Protein AF-A0A524Q423-F1 (afdb_monomer_lite)

pLDDT: mean 88.48, std 11.01, range [29.36, 97.75]

Foldseek 3Di:
DDPPPQQPDNDLLNNLLVLVVQLVPDPDLVSSLVSLLVRCVVCLVVLLLVCLQPPAQLSLVLSVLSVVSNCCVPPNPDPDPVVNVVVSVVSSVLNVLSSVCSNDVVVSLVCCVVDDDDLSNLSVCQRVLVLVCLVVLLVVCVVPVPCVVSSLLSVLRNQDLVCLVVLLCQLPDPPDLLSNLSSLLSLLSHPNSLVSLVVDDADPDLSSVLSVLSNPQDPPCNLPRDQDLRQSVLSSNLSNCSSCLVLQADLSSVLSVLVSLLSNVVSVPDDPCVVVNLVSLLSSLSSHHLVSLLVQCVDVVSLVSVQVNLLSHDPVSNVSCVSSVVSSDPVSLVVVVVCVVVVVDDPPPPRRPSPVSSVVVVVVVD

Structure (mmCIF, N/CA/C/O backbone):
data_AF-A0A524Q423-F1
#
_entry.id   AF-A0A524Q423-F1
#
loop_
_atom_site.group_PDB
_atom_site.id
_atom_site.type_symbol
_atom_site.label_atom_id
_atom_site.label_alt_id
_atom_site.label_comp_id
_atom_site.label_asym_id
_atom_site.label_entity_id
_atom_site.label_seq_id
_atom_site.pdbx_PDB_ins_code
_atom_site.Cartn_x
_atom_site.Cartn_y
_atom_site.Cartn_z
_atom_site.occupancy
_atom_site.B_iso_or_equiv
_atom_site.auth_seq_id
_atom_site.auth_comp_id
_atom_site.auth_asym_id
_atom_site.auth_atom_id
_atom_site.pdbx_PDB_model_num
ATOM 1 N N . MET A 1 1 ? -26.353 -23.385 -9.815 1.00 29.36 1 MET A N 1
ATOM 2 C CA . MET A 1 1 ? -27.272 -22.464 -9.112 1.00 29.36 1 MET A CA 1
ATOM 3 C C . MET A 1 1 ? -26.429 -21.361 -8.501 1.00 29.36 1 MET A C 1
ATOM 5 O O . MET A 1 1 ? -25.635 -21.658 -7.624 1.00 29.36 1 MET A O 1
ATOM 9 N N . LYS A 1 2 ? -26.503 -20.135 -9.033 1.00 30.53 2 LYS A N 1
ATOM 10 C CA . LYS A 1 2 ? -25.788 -18.971 -8.493 1.00 30.53 2 LYS A CA 1
ATOM 11 C C . LYS A 1 2 ? -26.631 -18.398 -7.352 1.00 30.53 2 LYS A C 1
ATOM 13 O O . LYS A 1 2 ? -27.613 -17.719 -7.631 1.00 30.53 2 LYS A O 1
ATOM 18 N N . SER A 1 3 ? -26.297 -18.696 -6.097 1.00 32.47 3 SER A N 1
ATOM 19 C CA . SER A 1 3 ? -26.744 -17.849 -4.990 1.00 32.47 3 SER A CA 1
ATOM 20 C C . SER A 1 3 ? -25.874 -16.598 -5.024 1.00 32.47 3 SER A C 1
ATOM 22 O O . SER A 1 3 ? -24.797 -16.563 -4.435 1.00 32.47 3 SER A O 1
ATOM 24 N N . SER A 1 4 ? -26.293 -15.597 -5.795 1.00 39.34 4 SER A N 1
ATOM 25 C CA . SER A 1 4 ? -25.791 -14.239 -5.618 1.00 39.34 4 SER A CA 1
ATOM 26 C C . SER A 1 4 ? -26.362 -13.734 -4.296 1.00 39.34 4 SER A C 1
ATOM 28 O O . SER A 1 4 ? -27.432 -13.123 -4.266 1.00 39.34 4 SER A O 1
ATOM 30 N N . LEU A 1 5 ? -25.704 -14.089 -3.193 1.00 38.72 5 LEU A N 1
ATOM 31 C CA . LEU A 1 5 ? -25.888 -13.374 -1.942 1.00 38.72 5 LEU A CA 1
ATOM 32 C C . LEU A 1 5 ? -25.379 -11.961 -2.217 1.00 38.72 5 LEU A C 1
ATOM 34 O O . LEU A 1 5 ? -24.198 -11.723 -2.430 1.00 38.72 5 LEU A O 1
ATOM 38 N N . HIS A 1 6 ? -26.322 -11.045 -2.389 1.00 55.09 6 HIS A N 1
ATOM 39 C CA . HIS A 1 6 ? -26.017 -9.630 -2.461 1.00 55.09 6 HIS A CA 1
ATOM 40 C C . HIS A 1 6 ? -25.681 -9.164 -1.048 1.00 55.09 6 HIS A C 1
ATOM 42 O O . HIS A 1 6 ? -26.345 -9.579 -0.094 1.00 55.09 6 HIS A O 1
ATOM 48 N N . LEU A 1 7 ? -24.657 -8.319 -0.931 1.00 54.66 7 LEU A N 1
ATOM 49 C CA . LEU A 1 7 ? -24.306 -7.660 0.321 1.00 54.66 7 LEU A CA 1
ATOM 50 C C . LEU A 1 7 ? -25.573 -7.044 0.963 1.00 54.66 7 LEU A C 1
ATOM 52 O O . LEU A 1 7 ? -26.456 -6.558 0.240 1.00 54.66 7 LEU A O 1
ATOM 56 N N . PRO A 1 8 ? -25.716 -7.074 2.303 1.00 49.28 8 PRO A N 1
ATOM 57 C CA . PRO A 1 8 ? -26.749 -6.322 3.005 1.00 49.28 8 PRO A CA 1
ATOM 58 C C . PRO A 1 8 ? -26.407 -4.829 2.887 1.00 49.28 8 PRO A C 1
ATOM 60 O O . PRO A 1 8 ? -25.743 -4.249 3.739 1.00 49.28 8 PRO A O 1
ATOM 63 N N . GLY A 1 9 ? -26.807 -4.253 1.754 1.00 54.50 9 GLY A N 1
ATOM 64 C CA . GLY A 1 9 ? -26.339 -2.971 1.236 1.00 54.50 9 GLY A CA 1
ATOM 65 C C . GLY A 1 9 ? -25.746 -3.155 -0.165 1.00 54.50 9 GLY A C 1
ATOM 66 O O . GLY A 1 9 ? -24.961 -4.063 -0.389 1.00 54.50 9 GLY A O 1
ATOM 67 N N . LYS A 1 10 ? -26.130 -2.344 -1.153 1.00 60.88 10 LYS A N 1
ATOM 68 C CA . LYS A 1 10 ? -25.647 -2.467 -2.542 1.00 60.88 10 LYS A CA 1
ATOM 69 C C . LYS A 1 10 ? -24.179 -2.054 -2.713 1.00 60.88 10 LYS A C 1
ATOM 71 O O . LYS A 1 10 ? -23.629 -2.278 -3.789 1.00 60.88 10 LYS A O 1
ATOM 76 N N . THR A 1 11 ? -23.571 -1.459 -1.685 1.00 79.62 11 THR A N 1
ATOM 77 C C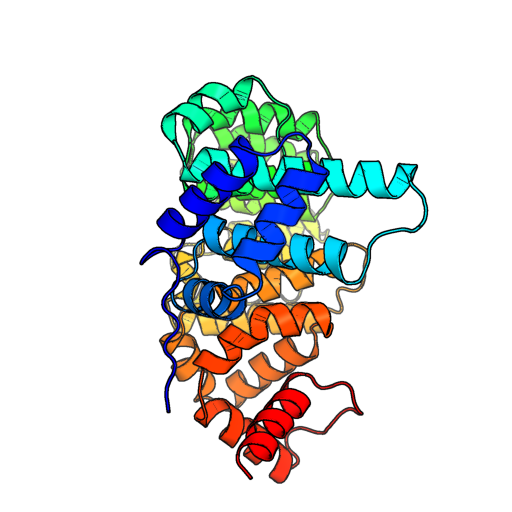A . THR A 1 11 ? -22.201 -0.926 -1.676 1.00 79.62 11 THR A CA 1
ATOM 78 C C . THR A 1 11 ? -21.496 -1.230 -0.347 1.00 79.62 11 THR A C 1
ATOM 80 O O . THR A 1 11 ? -22.150 -1.472 0.672 1.00 79.62 11 THR A O 1
ATOM 83 N N . ILE A 1 12 ? -20.158 -1.172 -0.337 1.00 88.62 12 ILE A N 1
ATOM 84 C CA . ILE A 1 12 ? -19.345 -1.278 0.893 1.00 88.62 12 ILE A CA 1
ATOM 85 C C . ILE A 1 12 ? -19.711 -0.200 1.917 1.00 88.62 12 ILE A C 1
ATOM 87 O O . ILE A 1 12 ? -19.724 -0.466 3.115 1.00 88.62 12 ILE A O 1
ATOM 91 N N . GLU A 1 13 ? -20.095 0.987 1.458 1.00 88.69 13 GLU A N 1
ATOM 92 C CA . GLU A 1 13 ? -20.547 2.087 2.309 1.00 88.69 13 GLU A CA 1
ATOM 93 C C . GLU A 1 13 ? -21.822 1.734 3.099 1.00 88.69 13 GLU A C 1
ATOM 95 O O . GLU A 1 13 ? -21.893 1.943 4.311 1.00 88.69 13 GLU A O 1
ATOM 100 N N . GLU A 1 14 ? -22.834 1.152 2.445 1.00 88.44 14 GLU A N 1
ATOM 101 C CA . GLU A 1 14 ? -24.066 0.709 3.117 1.00 88.44 14 GLU A CA 1
ATOM 102 C C . GLU A 1 14 ? -23.796 -0.442 4.102 1.00 88.44 14 GLU A C 1
ATOM 104 O O . GLU A 1 14 ? -24.373 -0.490 5.197 1.00 88.44 14 GLU A O 1
ATOM 109 N N . PHE A 1 15 ? -22.874 -1.337 3.739 1.00 91.62 15 PHE A N 1
ATOM 110 C CA . PHE A 1 15 ? -22.418 -2.417 4.606 1.00 91.62 15 PHE A CA 1
ATOM 111 C C . PHE A 1 15 ? -21.713 -1.873 5.860 1.00 91.62 15 PHE A C 1
ATOM 113 O O . PHE A 1 15 ? -22.063 -2.245 6.981 1.00 91.62 15 PHE A O 1
ATOM 120 N N . ALA A 1 16 ? -20.789 -0.923 5.694 1.00 93.44 16 ALA A N 1
ATOM 121 C CA . ALA A 1 16 ? -20.094 -0.261 6.792 1.00 93.44 16 ALA A CA 1
ATOM 122 C C . ALA A 1 16 ? -21.066 0.498 7.712 1.00 93.44 16 ALA A C 1
ATOM 124 O O . ALA A 1 16 ? -20.986 0.370 8.931 1.00 93.44 16 ALA A O 1
ATOM 125 N N . ARG A 1 17 ? -22.066 1.207 7.173 1.00 92.00 17 ARG A N 1
ATOM 126 C CA . ARG A 1 17 ? -23.108 1.845 8.005 1.00 92.00 17 ARG A CA 1
ATOM 127 C C . ARG A 1 17 ? -23.903 0.840 8.837 1.00 92.00 17 ARG A C 1
ATOM 129 O O . ARG A 1 17 ? -24.258 1.132 9.981 1.00 92.00 17 ARG A O 1
ATOM 136 N N . SER A 1 18 ? -24.162 -0.346 8.290 1.00 93.00 18 SER A N 1
ATOM 137 C CA . SER A 1 18 ? -24.819 -1.428 9.030 1.00 93.00 18 SER A CA 1
ATOM 138 C C . SER A 1 18 ? -23.935 -1.935 10.174 1.00 93.00 18 SER A C 1
ATOM 140 O O . SER A 1 18 ? -24.421 -2.080 11.298 1.00 93.00 18 SER A O 1
ATOM 142 N N . CYS A 1 19 ? -22.632 -2.107 9.928 1.00 94.50 19 CYS A N 1
ATOM 143 C CA . CYS A 1 19 ? -21.637 -2.416 10.958 1.00 94.50 19 CYS A CA 1
ATOM 144 C C . CYS A 1 19 ? -21.593 -1.344 12.061 1.00 94.50 19 CYS A C 1
ATOM 146 O O . CYS A 1 19 ? -21.671 -1.672 13.244 1.00 94.50 19 CYS A O 1
ATOM 148 N N . HIS A 1 20 ? -21.562 -0.061 11.691 1.00 95.00 20 HIS A N 1
ATOM 149 C CA . HIS A 1 20 ? -21.601 1.053 12.643 1.00 95.00 20 HIS A CA 1
ATOM 150 C C . HIS A 1 20 ? -22.840 0.981 13.552 1.00 95.00 20 HIS A C 1
ATOM 152 O O . HIS A 1 20 ? -22.731 1.086 14.773 1.00 95.00 20 HIS A O 1
ATOM 158 N N . GLY A 1 21 ? -24.019 0.708 12.977 1.00 93.06 21 GLY A N 1
ATOM 159 C CA . GLY A 1 21 ? -25.250 0.508 13.745 1.00 93.06 21 GLY A CA 1
ATOM 160 C C . GLY A 1 21 ? -25.163 -0.650 14.746 1.00 93.06 21 GLY A C 1
ATOM 161 O O . GLY A 1 21 ? -25.639 -0.519 15.872 1.00 93.06 21 GLY A O 1
ATOM 162 N N . LYS A 1 22 ? -24.518 -1.765 14.375 1.00 93.25 22 LYS A N 1
ATOM 163 C CA . LYS A 1 22 ? -24.293 -2.904 15.281 1.00 93.25 22 LYS A CA 1
ATOM 164 C C . LYS A 1 22 ? -23.387 -2.521 16.447 1.00 93.25 22 LYS A C 1
ATOM 166 O O . LYS A 1 22 ? -23.771 -2.746 17.596 1.00 93.25 22 LYS A O 1
ATOM 171 N N . MET A 1 23 ? -22.251 -1.879 16.166 1.00 93.94 23 MET A N 1
ATOM 172 C CA . MET A 1 23 ? -21.317 -1.431 17.205 1.00 93.94 23 MET A CA 1
ATOM 173 C C . MET A 1 23 ? -21.962 -0.445 18.183 1.00 93.94 23 MET A C 1
ATOM 175 O O . MET A 1 23 ? -21.792 -0.597 19.389 1.00 93.94 23 MET A O 1
ATOM 179 N N . ALA A 1 24 ? -22.767 0.500 17.692 1.00 90.81 24 ALA A N 1
ATOM 180 C CA . ALA A 1 24 ? -23.429 1.503 18.529 1.00 90.81 24 ALA A CA 1
ATOM 181 C C . ALA A 1 24 ? -24.454 0.914 19.521 1.00 90.81 24 ALA A C 1
ATOM 183 O O . ALA A 1 24 ? -24.752 1.533 20.542 1.00 90.81 24 ALA A O 1
ATOM 184 N N . THR A 1 25 ? -25.009 -0.268 19.231 1.00 92.62 25 THR A N 1
ATOM 185 C CA . THR A 1 25 ? -26.008 -0.930 20.094 1.00 92.62 25 THR A CA 1
ATOM 186 C C . THR A 1 25 ? -25.418 -1.895 21.121 1.00 92.62 25 THR A C 1
ATOM 188 O O . THR A 1 25 ? -26.145 -2.380 21.989 1.00 92.62 25 THR A O 1
ATOM 191 N N . ALA A 1 26 ? -24.122 -2.191 21.037 1.00 93.94 26 ALA A N 1
ATOM 192 C CA . ALA A 1 26 ? -23.476 -3.152 21.915 1.00 93.94 26 ALA A CA 1
ATOM 193 C C . ALA A 1 26 ? -23.143 -2.555 23.292 1.00 93.94 26 ALA A C 1
ATOM 195 O O . ALA A 1 26 ? -22.783 -1.389 23.427 1.00 93.94 26 ALA A O 1
ATOM 196 N N . SER A 1 27 ? -23.226 -3.382 24.337 1.00 92.31 27 SER A N 1
ATOM 197 C CA . SER A 1 27 ? -22.956 -2.970 25.723 1.00 92.31 27 SER A CA 1
ATOM 198 C C . SER A 1 27 ? -21.476 -3.017 26.119 1.00 92.31 27 SER A C 1
ATOM 200 O O . SER A 1 27 ? -21.120 -2.587 27.215 1.00 92.31 27 SER A O 1
ATOM 202 N N . SER A 1 28 ? -20.611 -3.585 25.278 1.00 96.38 28 SER A N 1
ATOM 203 C CA . SER A 1 28 ? -19.167 -3.692 25.502 1.00 96.38 28 SER A CA 1
ATOM 204 C C . SER A 1 28 ? -18.424 -3.765 24.168 1.00 96.38 28 SER A C 1
ATOM 206 O O . SER A 1 28 ? -19.017 -4.114 23.149 1.00 96.38 28 SER A O 1
ATOM 208 N N . LYS A 1 29 ? -17.114 -3.483 24.174 1.00 96.56 29 LYS A N 1
ATOM 209 C CA . LYS A 1 29 ? -16.272 -3.594 22.971 1.00 96.56 29 LYS A CA 1
ATOM 210 C C . LYS A 1 29 ? -16.236 -5.015 22.410 1.00 96.56 29 LYS A C 1
ATOM 212 O O . LYS A 1 29 ? -16.365 -5.189 21.206 1.00 96.56 29 LYS A O 1
ATOM 217 N N . LEU A 1 30 ? -16.127 -6.023 23.281 1.00 95.88 30 LEU A N 1
ATOM 218 C CA . LEU A 1 30 ? -16.183 -7.427 22.867 1.00 95.88 30 LEU A CA 1
ATOM 219 C C . LEU A 1 30 ? -17.532 -7.758 22.223 1.00 95.88 30 LEU A C 1
ATOM 221 O O . LEU A 1 30 ? -17.554 -8.248 21.103 1.00 95.88 30 LEU A O 1
ATOM 225 N N . GLY A 1 31 ? -18.645 -7.406 22.877 1.00 96.44 31 GLY A N 1
ATOM 226 C CA . GLY A 1 31 ? -19.978 -7.657 22.322 1.00 96.44 31 GLY A CA 1
ATOM 227 C C . GLY A 1 31 ? -20.220 -6.917 21.003 1.00 96.44 31 GLY A C 1
ATOM 228 O O . GLY A 1 31 ? -20.942 -7.404 20.139 1.00 96.44 31 GLY A O 1
ATOM 229 N N . ALA A 1 32 ? -19.585 -5.756 20.818 1.00 97.12 32 ALA A N 1
ATOM 230 C CA . ALA A 1 32 ? -19.605 -5.025 19.558 1.00 97.12 32 ALA A CA 1
ATOM 231 C C . ALA A 1 32 ? -18.882 -5.802 18.451 1.00 97.12 32 ALA A C 1
ATOM 233 O O . ALA A 1 32 ? -19.449 -5.989 17.378 1.00 97.12 32 ALA A O 1
ATOM 234 N N . LEU A 1 33 ? -17.667 -6.289 18.720 1.00 97.38 33 LEU A N 1
ATOM 235 C CA . LEU A 1 33 ? -16.900 -7.093 17.767 1.00 97.38 33 LEU A CA 1
ATOM 236 C C . LEU A 1 33 ? -17.586 -8.433 17.463 1.00 97.38 33 LEU A C 1
ATOM 238 O O . LEU A 1 33 ? -17.654 -8.811 16.301 1.00 97.38 33 LEU A O 1
ATOM 242 N N . GLU A 1 34 ? -18.169 -9.114 18.451 1.00 96.50 34 GLU A N 1
ATOM 243 C CA . GLU A 1 34 ? -18.942 -10.350 18.240 1.00 96.50 34 GLU A CA 1
ATOM 244 C C . GLU A 1 34 ? -20.149 -10.113 17.319 1.00 96.50 34 GLU A C 1
ATOM 246 O O . GLU A 1 34 ? -20.366 -10.866 16.369 1.00 96.50 34 GLU A O 1
ATOM 251 N N . ALA A 1 35 ? -20.893 -9.022 17.537 1.00 95.94 35 ALA A N 1
ATOM 252 C CA . ALA A 1 35 ? -22.010 -8.641 16.673 1.00 95.94 35 ALA A CA 1
ATOM 253 C C . ALA A 1 35 ? -21.557 -8.290 15.245 1.00 95.94 35 ALA A C 1
ATOM 255 O O . ALA A 1 35 ? -22.292 -8.538 14.285 1.00 95.94 35 ALA A O 1
ATOM 256 N N . ILE A 1 36 ? -20.358 -7.716 15.096 1.00 95.81 36 ILE A N 1
ATOM 257 C CA . ILE A 1 36 ? -19.730 -7.502 13.791 1.00 95.81 36 ILE A CA 1
ATOM 258 C C . ILE A 1 36 ? -19.397 -8.843 13.144 1.00 95.81 36 ILE A C 1
ATOM 260 O O . ILE A 1 36 ? -19.832 -9.061 12.022 1.00 95.81 36 ILE A O 1
ATOM 264 N N . VAL A 1 37 ? -18.705 -9.753 13.832 1.00 95.69 37 VAL A N 1
ATOM 265 C CA . VAL A 1 37 ? -18.333 -11.072 13.291 1.00 95.69 37 VAL A CA 1
ATOM 266 C C . VAL A 1 37 ? -19.560 -11.847 12.817 1.00 95.69 37 VAL A C 1
ATOM 268 O O . VAL A 1 37 ? -19.562 -12.353 11.694 1.00 95.69 37 VAL A O 1
ATOM 271 N N . GLU A 1 38 ? -20.625 -11.899 13.620 1.00 94.62 38 GLU A N 1
ATOM 272 C CA . GLU A 1 38 ? -21.879 -12.565 13.245 1.00 94.62 38 GLU A CA 1
ATOM 273 C C . GLU A 1 38 ? -22.485 -11.958 11.970 1.00 94.62 38 GLU A C 1
ATOM 275 O O . GLU A 1 38 ? -22.957 -12.675 11.085 1.00 94.62 38 GLU A O 1
ATOM 280 N N . PHE A 1 39 ? -22.447 -10.629 11.856 1.00 93.12 39 PHE A N 1
ATOM 281 C CA . PHE A 1 39 ? -22.983 -9.917 10.705 1.00 93.12 39 PHE A CA 1
ATOM 282 C C . PHE A 1 39 ? -22.111 -10.062 9.453 1.00 93.12 39 PHE A C 1
ATOM 284 O O . PHE A 1 39 ? -22.656 -10.211 8.363 1.00 93.12 39 PHE A O 1
ATOM 291 N N . THR A 1 40 ? -20.784 -10.005 9.577 1.00 92.31 40 THR A N 1
ATOM 292 C CA . THR A 1 40 ? -19.867 -9.887 8.436 1.00 92.31 40 THR A CA 1
ATOM 293 C C . THR A 1 40 ? -19.411 -11.226 7.874 1.00 92.31 40 THR A C 1
ATOM 295 O O . THR A 1 40 ? -19.241 -11.330 6.658 1.00 92.31 40 THR A O 1
ATOM 298 N N . SER A 1 41 ? -19.266 -12.262 8.707 1.00 92.06 41 SER A N 1
ATOM 299 C CA . SER A 1 41 ? -18.735 -13.571 8.293 1.00 92.06 41 SER A CA 1
ATOM 300 C C . SER A 1 41 ? -19.435 -14.171 7.061 1.00 92.06 41 SER A C 1
ATOM 302 O O . SER A 1 41 ? -18.735 -14.642 6.162 1.00 92.06 41 SER A O 1
ATOM 304 N N . PRO A 1 42 ? -20.780 -14.116 6.923 1.00 91.44 42 PRO A N 1
ATOM 305 C CA . PRO A 1 42 ? -21.463 -14.668 5.749 1.00 91.44 42 PRO A CA 1
ATOM 306 C C . PRO A 1 42 ? -21.184 -13.917 4.439 1.00 91.44 42 PRO A C 1
ATOM 308 O O . PRO A 1 42 ? -21.400 -14.472 3.364 1.00 91.44 42 PRO A O 1
ATOM 311 N N . PHE A 1 43 ? -20.741 -12.660 4.520 1.00 89.56 43 PHE A N 1
ATOM 312 C CA . PHE A 1 43 ? -20.615 -11.746 3.380 1.00 89.56 43 PHE A CA 1
ATOM 313 C C . PHE A 1 43 ? -19.170 -11.357 3.069 1.00 89.56 43 PHE A C 1
ATOM 315 O O . PHE A 1 43 ? -18.912 -10.750 2.031 1.00 89.56 43 PHE A O 1
ATOM 322 N N . LEU A 1 44 ? -18.214 -11.719 3.928 1.00 87.75 44 LEU A N 1
ATOM 323 C CA . LEU A 1 44 ? -16.822 -11.292 3.812 1.00 87.75 44 LEU A CA 1
ATOM 324 C C . LEU A 1 44 ? -16.201 -11.674 2.460 1.00 87.75 44 LEU A C 1
ATOM 326 O O . LEU A 1 44 ? -15.492 -10.872 1.857 1.00 87.75 44 LEU A O 1
ATOM 330 N N . GLY A 1 45 ? -16.518 -12.865 1.942 1.00 86.06 45 GLY A N 1
ATOM 331 C CA . GLY A 1 45 ? -16.064 -13.299 0.618 1.00 86.06 45 GLY A CA 1
ATOM 332 C C . GLY A 1 45 ? -16.572 -12.412 -0.525 1.00 86.06 45 GLY A C 1
ATOM 333 O O . GLY A 1 45 ? -15.828 -12.148 -1.469 1.00 86.06 45 GLY A O 1
ATOM 334 N N . ASP A 1 46 ? -17.805 -11.911 -0.433 1.00 86.06 46 ASP A N 1
ATOM 335 C CA . ASP A 1 46 ? -18.376 -11.005 -1.432 1.00 86.06 46 ASP A CA 1
ATOM 336 C C . ASP A 1 46 ? -17.836 -9.576 -1.270 1.00 86.06 46 ASP A C 1
ATOM 338 O O . ASP A 1 46 ? -17.519 -8.938 -2.274 1.00 86.06 46 ASP A O 1
ATOM 342 N N . CYS A 1 47 ? -17.616 -9.110 -0.032 1.00 86.69 47 CYS A N 1
ATOM 343 C CA . CYS A 1 47 ? -16.914 -7.850 0.235 1.00 86.69 47 CYS A CA 1
ATOM 344 C C . CYS A 1 47 ? -15.514 -7.859 -0.391 1.00 86.69 47 CYS A C 1
ATOM 346 O O . CYS A 1 47 ? -15.167 -6.936 -1.124 1.00 86.69 47 CYS A O 1
ATOM 348 N N . ARG A 1 48 ? -14.732 -8.927 -0.163 1.00 86.94 48 ARG A N 1
ATOM 349 C CA . ARG A 1 48 ? -13.383 -9.083 -0.732 1.00 86.94 48 ARG A CA 1
ATOM 350 C C . ARG A 1 48 ? -13.392 -9.028 -2.257 1.00 86.94 48 ARG A C 1
ATOM 352 O O . ARG A 1 48 ? -12.548 -8.362 -2.841 1.00 86.94 48 ARG A O 1
ATOM 359 N N . ARG A 1 49 ? -14.342 -9.700 -2.917 1.00 83.56 49 ARG A N 1
ATOM 360 C CA . ARG A 1 49 ? -14.461 -9.634 -4.385 1.00 83.56 49 ARG A CA 1
ATOM 361 C C . ARG A 1 49 ? -14.729 -8.211 -4.858 1.00 83.56 49 ARG A C 1
ATOM 363 O O . ARG A 1 49 ? -14.039 -7.740 -5.754 1.00 83.56 49 ARG A O 1
ATOM 370 N N . HIS A 1 50 ? -15.682 -7.531 -4.224 1.00 85.00 50 HIS A N 1
ATOM 371 C CA . HIS A 1 50 ? -16.071 -6.179 -4.608 1.00 85.00 50 HIS A CA 1
ATOM 372 C C . HIS A 1 50 ? -14.898 -5.191 -4.523 1.00 85.00 50 HIS A C 1
ATOM 374 O O . HIS A 1 50 ? -14.623 -4.491 -5.492 1.00 85.00 50 HIS A O 1
ATOM 380 N N . VAL A 1 51 ? -14.153 -5.193 -3.410 1.00 88.00 51 VAL A N 1
ATOM 381 C CA . VAL A 1 51 ? -13.019 -4.267 -3.213 1.00 88.00 51 VAL A CA 1
ATOM 382 C C . VAL A 1 51 ? -11.796 -4.596 -4.070 1.00 88.00 51 VAL A C 1
ATOM 384 O O . VAL A 1 51 ? -10.910 -3.766 -4.214 1.00 88.00 51 VAL A O 1
ATOM 387 N N . ILE A 1 52 ? -11.707 -5.801 -4.635 1.00 85.62 52 ILE A N 1
ATOM 388 C CA . ILE A 1 52 ? -10.618 -6.182 -5.548 1.00 85.62 52 ILE A CA 1
ATOM 389 C C . ILE A 1 52 ? -10.942 -5.794 -7.001 1.00 85.62 52 ILE A C 1
ATOM 391 O O . ILE A 1 52 ? -10.029 -5.492 -7.782 1.00 85.62 52 ILE A O 1
ATOM 395 N N . GLU A 1 53 ? -12.226 -5.818 -7.370 1.00 84.38 53 GLU A N 1
ATOM 396 C CA . GLU A 1 53 ? -12.713 -5.408 -8.691 1.00 84.38 53 GLU A CA 1
ATOM 397 C C . GLU A 1 53 ? -12.573 -3.895 -8.902 1.00 84.38 53 GLU A C 1
ATOM 399 O O . GLU A 1 53 ? -12.079 -3.483 -9.953 1.00 84.38 53 GLU A O 1
ATOM 404 N N . ASP A 1 54 ? -12.932 -3.093 -7.894 1.00 83.81 54 ASP A N 1
ATOM 405 C CA . ASP A 1 54 ? -12.801 -1.630 -7.894 1.00 83.81 54 ASP A CA 1
ATOM 406 C C . ASP A 1 54 ? -12.138 -1.152 -6.586 1.00 83.81 54 ASP A C 1
ATOM 408 O O . ASP A 1 54 ? -12.825 -0.852 -5.607 1.00 83.81 54 ASP A O 1
ATOM 412 N N . PRO A 1 55 ? -10.793 -1.181 -6.510 1.00 87.50 55 PRO A N 1
ATOM 413 C CA . PRO A 1 55 ? -10.083 -0.943 -5.264 1.00 87.50 55 PRO A CA 1
ATOM 414 C C . PRO A 1 55 ? -9.977 0.541 -4.916 1.00 87.50 55 PRO A C 1
ATOM 416 O O . PRO A 1 55 ? -9.418 1.345 -5.663 1.00 87.50 55 PRO A O 1
ATOM 419 N N . ASP A 1 56 ? -10.379 0.863 -3.691 1.00 90.25 56 ASP A N 1
ATOM 420 C CA . ASP A 1 56 ? -9.950 2.053 -2.966 1.00 90.25 56 ASP A CA 1
ATOM 421 C C . ASP A 1 56 ? -9.328 1.660 -1.620 1.00 90.25 56 ASP A C 1
ATOM 423 O O . ASP A 1 56 ? -9.570 0.574 -1.090 1.00 90.25 56 ASP A O 1
ATOM 427 N N . GLU A 1 57 ? -8.487 2.525 -1.055 1.00 89.50 57 GLU A N 1
ATOM 428 C CA . GLU A 1 57 ? -7.716 2.138 0.131 1.00 89.50 57 GLU A CA 1
ATOM 429 C C . GLU A 1 57 ? -8.545 1.907 1.370 1.00 89.50 57 GLU A C 1
ATOM 431 O O . GLU A 1 57 ? -8.186 1.060 2.188 1.00 89.50 57 GLU A O 1
ATOM 436 N N . ILE A 1 58 ? -9.587 2.720 1.540 1.00 93.69 58 ILE A N 1
ATOM 437 C CA . ILE A 1 58 ? -10.411 2.691 2.737 1.00 93.69 58 ILE A CA 1
ATOM 438 C C . ILE A 1 58 ? -11.191 1.386 2.698 1.00 93.69 58 ILE A C 1
ATOM 440 O O . ILE A 1 58 ? -11.182 0.657 3.683 1.00 93.69 58 ILE A O 1
ATOM 444 N N . SER A 1 59 ? -11.790 1.038 1.557 1.00 93.19 59 SER A N 1
ATOM 445 C CA . SER A 1 59 ? -12.509 -0.226 1.394 1.00 93.19 59 SER A CA 1
ATOM 446 C C . SER A 1 59 ? -11.599 -1.444 1.534 1.00 93.19 59 SER A C 1
ATOM 448 O O . SER A 1 59 ? -11.954 -2.371 2.261 1.00 93.19 59 SER A O 1
ATOM 450 N N . VAL A 1 60 ? -10.419 -1.449 0.900 1.00 92.25 60 VAL A N 1
ATOM 451 C CA . VAL A 1 60 ? -9.464 -2.567 1.015 1.00 92.25 60 VAL A CA 1
ATOM 452 C C . VAL A 1 60 ? -9.029 -2.753 2.469 1.00 92.25 60 VAL A C 1
ATOM 454 O O . VAL A 1 60 ? -9.180 -3.844 3.016 1.00 92.25 60 VAL A O 1
ATOM 457 N N . SER A 1 61 ? -8.571 -1.685 3.125 1.00 94.06 61 SER A N 1
ATOM 458 C CA . SER A 1 61 ? -8.069 -1.752 4.504 1.00 94.06 61 SER A CA 1
ATOM 459 C C . SER A 1 61 ? -9.177 -2.074 5.512 1.00 94.06 61 SER A C 1
ATOM 461 O O . SER A 1 61 ? -8.950 -2.804 6.475 1.00 94.06 61 SER A O 1
ATOM 463 N N . PHE A 1 62 ? -10.396 -1.579 5.280 1.00 96.31 62 PHE A N 1
ATOM 464 C CA . PHE A 1 62 ? -11.568 -1.910 6.087 1.00 96.31 62 PHE A CA 1
ATOM 465 C C . PHE A 1 62 ? -11.929 -3.395 5.985 1.00 96.31 62 PHE A C 1
ATOM 467 O O . PHE A 1 62 ? -12.151 -4.038 7.008 1.00 96.31 62 PHE A O 1
ATOM 474 N N . VAL A 1 63 ? -11.965 -3.964 4.775 1.00 94.25 63 VAL A N 1
ATOM 475 C CA . VAL A 1 63 ? -12.280 -5.388 4.581 1.00 94.25 63 VAL A CA 1
ATOM 476 C C . VAL A 1 63 ? -11.179 -6.289 5.144 1.00 94.25 63 VAL A C 1
ATOM 478 O O . VAL A 1 63 ? -11.499 -7.313 5.746 1.00 94.25 63 VAL A O 1
ATOM 481 N N . GLU A 1 64 ? -9.907 -5.908 5.012 1.00 93.00 64 GLU A N 1
ATOM 482 C CA . GLU A 1 64 ? -8.796 -6.617 5.662 1.00 93.00 64 GLU A CA 1
ATOM 483 C C . GLU A 1 64 ? -8.911 -6.573 7.192 1.00 93.00 64 GLU A C 1
ATOM 485 O O . GLU A 1 64 ? -8.699 -7.586 7.854 1.00 93.00 64 GLU A O 1
ATOM 490 N N . LEU A 1 65 ? -9.313 -5.435 7.766 1.00 96.50 65 LEU A N 1
ATOM 491 C CA . LEU A 1 65 ? -9.550 -5.338 9.204 1.00 96.50 65 LEU A CA 1
ATOM 492 C C . LEU A 1 65 ? -10.746 -6.187 9.648 1.00 96.50 65 LEU A C 1
ATOM 494 O O . LEU A 1 65 ? -10.674 -6.831 10.689 1.00 96.50 65 LEU A O 1
ATOM 498 N N . LEU A 1 66 ? -11.834 -6.229 8.874 1.00 96.25 66 LEU A N 1
ATOM 499 C CA . LEU A 1 66 ? -12.958 -7.122 9.166 1.00 96.25 66 LEU A CA 1
ATOM 500 C C . LEU A 1 66 ? -12.533 -8.590 9.148 1.00 96.25 66 LEU A C 1
ATOM 502 O O . LEU A 1 66 ? -12.975 -9.356 9.999 1.00 96.25 66 LEU A O 1
ATOM 506 N N . ASP A 1 67 ? -11.673 -8.971 8.204 1.00 93.56 67 ASP A N 1
ATOM 507 C CA . ASP A 1 67 ? -11.109 -10.315 8.160 1.00 93.56 67 ASP A CA 1
ATOM 508 C C . ASP A 1 67 ? -10.262 -10.620 9.393 1.00 93.56 67 ASP A C 1
ATOM 510 O O . ASP A 1 67 ? -10.455 -11.645 10.043 1.00 93.56 67 ASP A O 1
ATOM 514 N N . GLN A 1 68 ? -9.394 -9.681 9.777 1.00 94.81 68 GLN A N 1
ATOM 515 C CA . GLN A 1 68 ? -8.606 -9.791 10.998 1.00 94.81 68 GLN A CA 1
ATOM 516 C C . GLN A 1 68 ? -9.510 -9.942 12.231 1.00 94.81 68 GLN A C 1
ATOM 518 O O . GLN A 1 68 ? -9.262 -10.803 13.066 1.00 94.81 68 GLN A O 1
ATOM 523 N N . VAL A 1 69 ? -10.584 -9.155 12.339 1.00 96.31 69 VAL A N 1
ATOM 524 C CA . VAL A 1 69 ? -11.558 -9.258 13.437 1.00 96.31 69 VAL A CA 1
ATOM 525 C C . VAL A 1 69 ? -12.194 -10.650 13.475 1.00 96.31 69 VAL A C 1
ATOM 527 O O . VAL A 1 69 ? -12.261 -11.254 14.543 1.00 96.31 69 VAL A O 1
ATOM 530 N N . VAL A 1 70 ? -12.633 -11.181 12.331 1.00 95.00 70 VAL A N 1
ATOM 531 C CA . VAL A 1 70 ? -13.224 -12.528 12.251 1.00 95.00 70 VAL A CA 1
ATOM 532 C C . VAL A 1 70 ? -12.215 -13.595 12.670 1.00 95.00 70 VAL A C 1
ATOM 534 O O . VAL A 1 70 ? -12.555 -14.442 13.497 1.00 95.00 70 VAL A O 1
ATOM 537 N N . PHE A 1 71 ? -10.989 -13.536 12.149 1.00 93.38 71 PHE A N 1
ATOM 538 C CA . PHE A 1 71 ? -9.925 -14.487 12.465 1.00 93.38 71 PHE A CA 1
ATOM 539 C C . PHE A 1 71 ? -9.556 -14.465 13.952 1.00 93.38 71 PHE A C 1
ATOM 541 O O . PHE A 1 71 ? -9.576 -15.504 14.612 1.00 93.38 71 PHE A O 1
ATOM 548 N N . GLU A 1 72 ? -9.279 -13.281 14.503 1.00 94.62 72 GLU A N 1
ATOM 549 C CA . GLU A 1 72 ? -8.867 -13.146 15.899 1.00 94.62 72 GLU A CA 1
ATOM 550 C C . GLU A 1 72 ? -9.965 -13.649 16.837 1.00 94.62 72 GLU A C 1
ATOM 552 O O . GLU A 1 72 ? -9.671 -14.461 17.707 1.00 94.62 72 GLU A O 1
ATOM 557 N N . LEU A 1 73 ? -11.234 -13.270 16.621 1.00 93.62 73 LEU A N 1
ATOM 558 C CA . LEU A 1 73 ? -12.336 -13.684 17.499 1.00 93.62 73 LEU A CA 1
ATOM 559 C C . LEU A 1 73 ? -12.738 -15.157 17.351 1.00 93.62 73 LEU A C 1
ATOM 561 O O . LEU A 1 73 ? -13.227 -15.741 18.320 1.00 93.62 73 LEU A O 1
ATOM 565 N N . SER A 1 74 ? -12.565 -15.753 16.170 1.00 90.38 74 SER A N 1
ATOM 566 C CA . SER A 1 74 ? -13.066 -17.107 15.888 1.00 90.38 74 SER A CA 1
ATOM 567 C C . SER A 1 74 ? -12.001 -18.192 16.036 1.00 90.38 74 SER A C 1
ATOM 569 O O . SER A 1 74 ? -12.333 -19.324 16.387 1.00 90.38 74 SER A O 1
ATOM 571 N N . GLU A 1 75 ? -10.736 -17.869 15.761 1.00 88.12 75 GLU A N 1
ATOM 572 C CA . GLU A 1 75 ? -9.674 -18.866 15.575 1.00 88.12 75 GLU A CA 1
ATOM 573 C C . GLU A 1 75 ? -8.433 -18.610 16.438 1.00 88.12 75 GLU A C 1
ATOM 575 O O . GLU A 1 75 ? -7.736 -19.566 16.779 1.00 88.12 75 GLU A O 1
ATOM 580 N N . ASN A 1 76 ? -8.159 -17.356 16.817 1.00 90.06 76 ASN A N 1
ATOM 581 C CA . ASN A 1 76 ? -6.865 -16.972 17.391 1.00 90.06 76 ASN A CA 1
ATOM 582 C C . ASN A 1 76 ? -6.951 -16.180 18.710 1.00 90.06 76 ASN A C 1
ATOM 584 O O . ASN A 1 76 ? -5.979 -15.556 19.136 1.00 90.06 76 ASN A O 1
ATOM 588 N N . MET A 1 77 ? -8.091 -16.228 19.407 1.00 88.00 77 MET A N 1
ATOM 589 C CA . MET A 1 77 ? -8.239 -15.504 20.670 1.00 88.00 77 MET A CA 1
ATOM 590 C C . MET A 1 77 ? -7.234 -15.996 21.722 1.00 88.00 77 MET A C 1
ATOM 592 O O . MET A 1 77 ? -7.263 -17.171 22.093 1.00 88.00 77 MET A O 1
ATOM 596 N N . PRO A 1 78 ? -6.408 -15.103 22.303 1.00 88.31 78 PRO A N 1
ATOM 597 C CA . PRO A 1 78 ? -5.476 -15.488 23.352 1.00 88.31 78 PRO A CA 1
ATOM 598 C C . PRO A 1 78 ? -6.200 -16.005 24.599 1.00 88.31 78 PRO A C 1
ATOM 600 O O . PRO A 1 78 ? -7.192 -15.418 25.045 1.00 88.31 78 PRO A O 1
ATOM 603 N N . ASP A 1 79 ? -5.653 -17.047 25.230 1.00 88.38 79 ASP A N 1
ATOM 604 C CA . ASP A 1 79 ? -6.147 -17.564 26.516 1.00 88.38 79 ASP A CA 1
ATOM 605 C C . ASP A 1 79 ? -5.966 -16.554 27.659 1.00 88.38 79 ASP A C 1
ATOM 607 O O . ASP A 1 79 ? -6.769 -16.497 28.592 1.00 88.38 79 ASP A O 1
ATOM 611 N N . ASN A 1 80 ? -4.915 -15.734 27.583 1.00 93.94 80 ASN A N 1
ATOM 612 C CA . ASN A 1 80 ? -4.600 -14.718 28.580 1.00 93.94 80 ASN A CA 1
ATOM 613 C C . ASN A 1 80 ? -5.581 -13.536 28.492 1.00 93.94 80 ASN A C 1
ATOM 615 O O . ASN A 1 80 ? -5.599 -12.822 27.491 1.00 93.94 80 ASN A O 1
ATOM 619 N N . GLU A 1 81 ? -6.341 -13.289 29.564 1.00 91.69 81 GLU A N 1
ATOM 620 C CA . GLU A 1 81 ? -7.365 -12.232 29.620 1.00 91.69 81 GLU A CA 1
ATOM 621 C C . GLU A 1 81 ? -6.818 -10.823 29.372 1.00 91.69 81 GLU A C 1
ATOM 623 O O . GLU A 1 81 ? -7.467 -10.024 28.700 1.00 91.69 81 GLU A O 1
ATOM 628 N N . THR A 1 82 ? -5.620 -10.514 29.868 1.00 92.81 82 THR A N 1
ATOM 629 C CA . THR A 1 82 ? -4.991 -9.204 29.672 1.00 92.81 82 THR A CA 1
ATOM 630 C C . THR A 1 82 ? -4.625 -8.992 28.207 1.00 92.81 82 THR A C 1
ATOM 632 O O . THR A 1 82 ? -4.953 -7.959 27.631 1.00 92.81 82 THR A O 1
ATOM 635 N N . VAL A 1 83 ? -3.978 -9.984 27.585 1.00 92.56 83 VAL A N 1
ATOM 636 C CA . VAL A 1 83 ? -3.611 -9.927 26.159 1.00 92.56 83 VAL A CA 1
ATOM 637 C C . VAL A 1 83 ? -4.869 -9.857 25.295 1.00 92.56 83 VAL A C 1
ATOM 639 O O . VAL A 1 83 ? -4.954 -9.024 24.399 1.00 92.56 83 VAL A O 1
ATOM 642 N N . ARG A 1 84 ? -5.883 -10.661 25.623 1.00 93.19 84 ARG A N 1
ATOM 643 C CA . ARG A 1 84 ? -7.209 -10.612 25.005 1.00 93.19 84 ARG A CA 1
ATOM 644 C C . ARG A 1 84 ? -7.830 -9.216 25.087 1.00 93.19 84 ARG A C 1
ATOM 646 O O . ARG A 1 84 ? -8.343 -8.733 24.085 1.00 93.19 84 ARG A O 1
ATOM 653 N N . GLY A 1 85 ? -7.772 -8.568 26.251 1.00 93.88 85 GLY A N 1
ATOM 654 C CA . GLY A 1 85 ? -8.260 -7.201 26.436 1.00 93.88 85 GLY A CA 1
ATOM 655 C C . GLY A 1 85 ? -7.587 -6.211 25.485 1.00 93.88 85 GLY A C 1
ATOM 656 O O . GLY A 1 85 ? -8.283 -5.444 24.826 1.00 93.88 85 GLY A O 1
ATOM 657 N N . TYR A 1 86 ? -6.260 -6.293 25.337 1.00 95.19 86 TYR A N 1
ATOM 658 C CA . TYR A 1 86 ? -5.513 -5.456 24.392 1.00 95.19 86 TYR A CA 1
ATOM 659 C C . TYR A 1 86 ? -5.900 -5.704 22.931 1.00 95.19 86 TYR A C 1
ATOM 661 O O . TYR A 1 86 ? -6.084 -4.740 22.195 1.00 95.19 86 TYR A O 1
ATOM 669 N N . VAL A 1 87 ? -6.058 -6.966 22.517 1.00 95.25 87 VAL A N 1
ATOM 670 C CA . VAL A 1 87 ? -6.489 -7.311 21.149 1.00 95.25 87 VAL A CA 1
ATOM 671 C C . VAL A 1 87 ? -7.890 -6.761 20.868 1.00 95.25 87 VAL A C 1
ATOM 673 O O . VAL A 1 87 ? -8.112 -6.133 19.837 1.00 95.25 87 VAL A O 1
ATOM 676 N N . ILE A 1 88 ? -8.828 -6.929 21.807 1.00 96.81 88 ILE A N 1
ATOM 677 C CA . ILE A 1 88 ? -10.193 -6.397 21.683 1.00 96.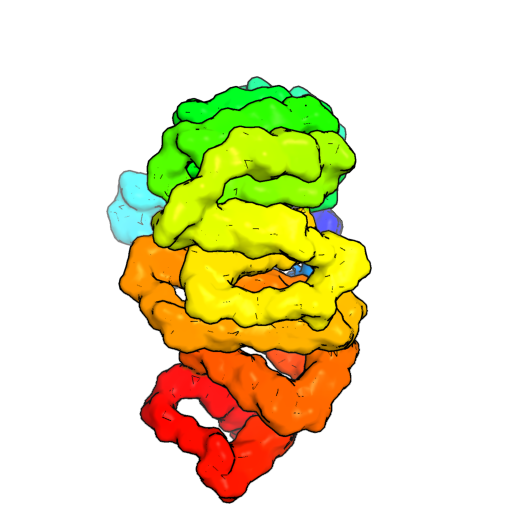81 88 ILE A CA 1
ATOM 678 C C . ILE A 1 88 ? -10.174 -4.869 21.590 1.00 96.81 88 ILE A C 1
ATOM 680 O O . ILE A 1 88 ? -10.880 -4.296 20.761 1.00 96.81 88 ILE A O 1
ATOM 684 N N . ASP A 1 89 ? -9.385 -4.205 22.436 1.00 96.50 89 ASP A N 1
ATOM 685 C CA . ASP A 1 89 ? -9.265 -2.750 22.425 1.00 96.50 89 ASP A CA 1
ATOM 686 C C . ASP A 1 89 ? -8.678 -2.235 21.106 1.00 96.50 89 ASP A C 1
ATOM 688 O O . ASP A 1 89 ? -9.230 -1.290 20.542 1.00 96.50 89 ASP A O 1
ATOM 692 N N . ASP A 1 90 ? -7.610 -2.859 20.600 1.00 96.25 90 ASP A N 1
ATOM 693 C CA . ASP A 1 90 ? -6.975 -2.508 19.324 1.00 96.25 90 ASP A CA 1
ATOM 694 C C . ASP A 1 90 ? -7.953 -2.641 18.151 1.00 96.25 90 ASP A C 1
ATOM 696 O O . ASP A 1 90 ? -8.241 -1.660 17.461 1.00 96.25 90 ASP A O 1
ATOM 700 N N . LEU A 1 91 ? -8.532 -3.832 17.979 1.00 97.31 91 LEU A N 1
ATOM 701 C CA . LEU A 1 91 ? -9.448 -4.132 16.881 1.00 97.31 91 LEU A CA 1
ATOM 702 C C . LEU A 1 91 ? -10.682 -3.227 16.905 1.00 97.31 91 LEU A C 1
ATOM 704 O O . LEU A 1 91 ? -11.075 -2.693 15.868 1.00 97.31 91 LEU A O 1
ATOM 708 N N . TYR A 1 92 ? -11.275 -3.016 18.085 1.00 97.75 92 TYR A N 1
ATOM 709 C CA . TYR A 1 92 ? -12.426 -2.128 18.238 1.00 97.75 92 TYR A CA 1
ATOM 710 C C . TYR A 1 92 ? -12.080 -0.695 17.840 1.00 97.75 92 TYR A C 1
ATOM 712 O O . TYR A 1 92 ? -12.828 -0.068 17.091 1.00 97.75 92 TYR A O 1
ATOM 720 N N . ASN A 1 93 ? -10.959 -0.166 18.340 1.00 95.94 93 ASN A N 1
ATOM 721 C CA . ASN A 1 93 ? -10.581 1.221 18.092 1.00 95.94 93 ASN A CA 1
ATOM 722 C C . ASN A 1 93 ? -10.269 1.445 16.605 1.00 95.94 93 ASN A C 1
ATOM 724 O O . ASN A 1 93 ? -10.764 2.409 16.029 1.00 95.94 93 ASN A O 1
ATOM 728 N N . ARG A 1 94 ? -9.520 0.538 15.967 1.00 96.94 94 ARG A N 1
ATOM 729 C CA . ARG A 1 94 ? -9.211 0.609 14.528 1.00 96.94 94 ARG A CA 1
ATOM 730 C C . ARG A 1 94 ? -10.476 0.507 13.675 1.00 96.94 94 ARG A C 1
ATOM 732 O O . ARG A 1 94 ? -10.644 1.262 12.720 1.00 96.94 94 ARG A O 1
ATOM 739 N N . LEU A 1 95 ? -11.404 -0.378 14.047 1.00 97.44 95 LEU A N 1
ATOM 740 C CA . LEU A 1 95 ? -12.659 -0.556 13.317 1.00 97.44 95 LEU A CA 1
ATOM 741 C C . LEU A 1 95 ? -13.561 0.676 13.444 1.00 97.44 95 LEU A C 1
ATOM 743 O O . LEU A 1 95 ? -14.130 1.120 12.447 1.00 97.44 95 LEU A O 1
ATOM 747 N N . ALA A 1 96 ? -13.647 1.260 14.642 1.00 96.06 96 ALA A N 1
ATOM 748 C CA . ALA A 1 96 ? -14.421 2.472 14.886 1.00 96.06 96 ALA A CA 1
ATOM 749 C C . ALA A 1 96 ? -13.984 3.629 13.973 1.00 96.06 96 ALA A C 1
ATOM 751 O O . ALA A 1 96 ? -14.837 4.314 13.426 1.00 96.06 96 ALA A O 1
ATOM 752 N N . ILE A 1 97 ? -12.680 3.790 13.720 1.00 96.31 97 ILE A N 1
ATOM 753 C CA . ILE A 1 97 ? -12.143 4.857 12.859 1.00 96.31 97 ILE A CA 1
ATOM 754 C C . ILE A 1 97 ? -12.706 4.778 11.432 1.00 96.31 97 ILE A C 1
ATOM 756 O O . ILE A 1 97 ? -13.192 5.781 10.905 1.00 96.31 97 ILE A O 1
ATOM 760 N N . TYR A 1 98 ? -12.686 3.594 10.813 1.00 96.38 98 TYR A N 1
ATOM 761 C CA . TYR A 1 98 ? -13.266 3.413 9.479 1.00 96.38 98 TYR A CA 1
ATOM 762 C C . TYR A 1 98 ? -14.776 3.630 9.482 1.00 96.38 98 TYR A C 1
ATOM 764 O O . TYR A 1 98 ? -15.313 4.288 8.592 1.00 96.38 98 TYR A O 1
ATOM 772 N N . LEU A 1 99 ? -15.468 3.089 10.484 1.00 95.75 99 LEU A N 1
ATOM 773 C CA . LEU A 1 99 ? -16.920 3.185 10.574 1.00 95.75 99 LEU A CA 1
ATOM 774 C C . LEU A 1 99 ? -17.402 4.618 10.806 1.00 95.75 99 LEU A C 1
ATOM 776 O O . LEU A 1 99 ? -18.391 5.007 10.190 1.00 95.75 99 LEU A O 1
ATOM 780 N N . ASP A 1 100 ? -16.692 5.406 11.613 1.00 94.06 100 ASP A N 1
ATOM 781 C CA . ASP A 1 100 ? -16.956 6.833 11.802 1.00 94.06 100 ASP A CA 1
ATOM 782 C C . ASP A 1 100 ? -16.854 7.575 10.461 1.00 94.06 100 ASP A C 1
ATOM 784 O O . ASP A 1 100 ? -17.747 8.346 10.109 1.00 94.06 100 ASP A O 1
ATOM 788 N N . CYS A 1 101 ? -15.814 7.286 9.668 1.00 94.50 101 CYS A N 1
ATOM 789 C CA . CYS A 1 101 ? -15.638 7.880 8.342 1.00 94.50 101 CYS A CA 1
ATOM 790 C C . CYS A 1 101 ? -16.760 7.492 7.361 1.00 94.50 101 CYS A C 1
ATOM 792 O O . CYS A 1 101 ? -17.244 8.348 6.621 1.00 94.50 101 CYS A O 1
ATOM 794 N N . TYR A 1 102 ? -17.192 6.225 7.343 1.00 93.31 102 TYR A N 1
ATOM 795 C CA . TYR A 1 102 ? -18.307 5.774 6.495 1.00 93.31 102 TYR A CA 1
ATOM 796 C C . TYR A 1 102 ? -19.672 6.302 6.956 1.00 93.31 102 TYR A C 1
ATOM 798 O O . TYR A 1 102 ? -20.594 6.468 6.148 1.00 93.31 102 TYR A O 1
ATOM 806 N N . HIS A 1 103 ? -19.835 6.523 8.260 1.00 92.12 103 HIS A N 1
ATOM 807 C CA . HIS A 1 103 ? -21.073 7.026 8.830 1.00 92.12 103 HIS A CA 1
ATOM 808 C C . HIS A 1 103 ? -21.258 8.513 8.528 1.00 92.12 103 HIS A C 1
ATOM 810 O O . HIS A 1 103 ? -22.291 8.888 7.969 1.00 92.12 103 HIS A O 1
ATOM 816 N N . ASP A 1 104 ? -20.257 9.328 8.865 1.00 91.44 104 ASP A N 1
ATOM 817 C CA . ASP A 1 104 ? -20.271 10.775 8.678 1.00 91.44 104 ASP A CA 1
ATOM 818 C C . ASP A 1 104 ? -18.839 11.309 8.506 1.00 91.44 104 ASP A C 1
ATOM 820 O O . ASP A 1 104 ? -18.109 11.566 9.468 1.00 91.44 104 ASP A O 1
ATOM 824 N N . HIS A 1 105 ? -18.452 11.501 7.244 1.00 89.81 105 HIS A N 1
ATOM 825 C CA . HIS A 1 105 ? -17.127 11.987 6.876 1.00 89.81 105 HIS A CA 1
ATOM 826 C C . HIS A 1 105 ? -16.820 13.391 7.428 1.00 89.81 105 HIS A C 1
ATOM 828 O O . HIS A 1 105 ? -15.689 13.654 7.838 1.00 89.81 105 HIS A O 1
ATOM 834 N N . GLU A 1 106 ? -17.808 14.291 7.482 1.00 91.12 106 GLU A N 1
ATOM 835 C CA . GLU A 1 106 ? -17.604 15.655 7.986 1.00 91.12 106 GLU A CA 1
ATOM 836 C C . GLU A 1 106 ? -17.384 15.642 9.501 1.00 91.12 106 GLU A C 1
ATOM 838 O O . GLU A 1 106 ? -16.471 16.293 10.021 1.00 91.12 106 GLU A O 1
ATOM 843 N N . SER A 1 107 ? -18.184 14.848 10.217 1.00 90.62 107 SER A N 1
ATOM 844 C CA . SER A 1 107 ? -18.010 14.647 11.654 1.00 90.62 107 SER A CA 1
ATOM 845 C C . SER A 1 107 ? -16.649 14.023 11.964 1.00 90.62 107 SER A C 1
ATOM 847 O O . SER A 1 107 ? -15.932 14.535 12.830 1.00 90.62 107 SER A O 1
ATOM 849 N N . TYR A 1 108 ? -16.248 12.988 11.219 1.00 93.75 108 TYR A N 1
ATOM 850 C CA . TYR A 1 108 ? -14.920 12.380 11.308 1.00 93.75 108 TYR A CA 1
ATOM 851 C C . TYR A 1 108 ? -13.808 13.434 11.155 1.00 93.75 108 TYR A C 1
ATOM 853 O O . TYR A 1 108 ? -12.968 13.585 12.048 1.00 93.75 108 TYR A O 1
ATOM 861 N N . ALA A 1 109 ? -13.851 14.225 10.077 1.00 92.12 109 ALA A N 1
ATOM 862 C CA . ALA A 1 109 ? -12.854 15.254 9.774 1.00 92.12 109 ALA A CA 1
ATOM 863 C C . ALA A 1 109 ? -12.753 16.297 10.894 1.00 92.12 109 ALA A C 1
ATOM 865 O O . ALA A 1 109 ? -11.667 16.645 11.368 1.00 92.12 109 ALA A O 1
ATOM 866 N N . SER A 1 110 ? -13.908 16.749 11.389 1.00 91.00 110 SER A N 1
ATOM 867 C CA . SER A 1 110 ? -13.984 17.750 12.452 1.00 91.00 110 SER A CA 1
ATOM 868 C C . SER A 1 110 ? -13.436 17.251 13.793 1.00 91.00 110 SER A C 1
ATOM 870 O O . SER A 1 110 ? -13.017 18.063 14.616 1.00 91.00 110 SER A O 1
ATOM 872 N N . ASN A 1 111 ? -13.416 15.938 14.031 1.00 90.38 111 ASN A N 1
ATOM 873 C CA . ASN A 1 111 ? -12.998 15.343 15.299 1.00 90.38 111 ASN A CA 1
ATOM 874 C C . ASN A 1 111 ? -11.573 14.779 15.282 1.00 90.38 111 ASN A C 1
ATOM 876 O O . ASN A 1 111 ? -11.061 14.439 16.348 1.00 90.38 111 ASN A O 1
ATOM 880 N N . LEU A 1 112 ? -10.903 14.738 14.127 1.00 92.12 112 LEU A N 1
ATOM 881 C CA . LEU A 1 112 ? -9.570 14.148 13.994 1.00 92.12 112 LEU A CA 1
ATOM 882 C C . LEU A 1 112 ? -8.539 14.761 14.963 1.00 92.12 112 LEU A C 1
ATOM 884 O O . LEU A 1 112 ? -7.781 14.038 15.595 1.00 92.12 112 LEU A O 1
ATOM 888 N N . HIS A 1 113 ? -8.573 16.083 15.163 1.00 87.94 113 HIS A N 1
ATOM 889 C CA . HIS A 1 113 ? -7.665 16.803 16.071 1.00 87.94 113 HIS A CA 1
ATOM 890 C C . HIS A 1 113 ? -7.888 16.510 17.568 1.00 87.94 113 HIS A C 1
ATOM 892 O O . HIS A 1 113 ? -7.134 16.994 18.409 1.00 87.94 113 HIS A O 1
ATOM 898 N N . LYS A 1 114 ? -8.959 15.789 17.924 1.00 88.75 114 LYS A N 1
ATOM 899 C CA . LYS A 1 114 ? -9.315 15.468 19.315 1.00 88.75 114 LYS A CA 1
ATOM 900 C C . LYS A 1 114 ? -8.81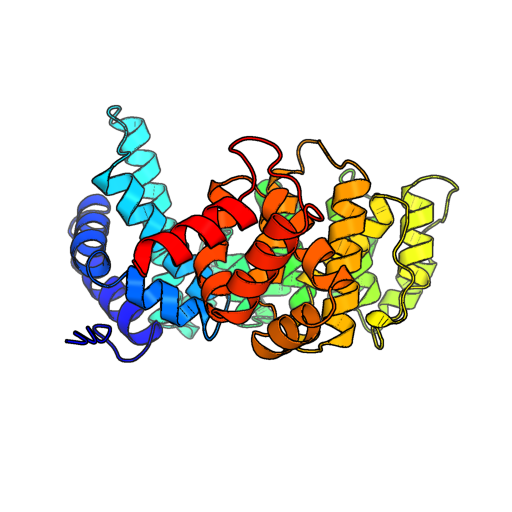0 14.095 19.754 1.00 88.75 114 LYS A C 1
ATOM 902 O O . LYS A 1 114 ? -9.023 13.725 20.907 1.00 88.75 114 LYS A O 1
ATOM 907 N N . ARG A 1 115 ? -8.186 13.332 18.855 1.00 88.88 115 ARG A N 1
ATOM 908 C CA . ARG A 1 115 ? -7.660 11.993 19.132 1.00 88.88 115 ARG A CA 1
ATOM 909 C C . ARG A 1 115 ? -6.203 11.873 18.704 1.00 88.88 115 ARG A C 1
ATOM 911 O O . ARG A 1 115 ? -5.697 12.702 17.959 1.00 88.88 115 ARG A O 1
ATOM 918 N N . ILE A 1 116 ? -5.558 10.817 19.189 1.00 91.56 116 ILE A N 1
ATOM 919 C CA . ILE A 1 116 ? -4.220 10.424 18.748 1.00 91.56 116 ILE A CA 1
ATOM 920 C C . ILE A 1 116 ? -4.332 9.909 17.313 1.00 91.56 116 ILE A C 1
ATOM 922 O O . ILE A 1 116 ? -5.204 9.086 17.030 1.00 91.56 116 ILE A O 1
ATOM 926 N N . LEU A 1 117 ? -3.462 10.401 16.430 1.00 95.25 117 LEU A N 1
ATOM 927 C CA . LEU A 1 117 ? -3.396 9.950 15.045 1.00 95.25 117 LEU A CA 1
ATOM 928 C C . LEU A 1 117 ? -2.966 8.477 14.988 1.00 95.25 117 LEU A C 1
ATOM 930 O O . LEU A 1 117 ? -2.027 8.084 15.675 1.00 95.25 117 LEU A O 1
ATOM 934 N N . THR A 1 118 ? -3.627 7.688 14.146 1.00 95.44 118 THR A N 1
ATOM 935 C CA . THR A 1 118 ? -3.350 6.260 13.913 1.00 95.44 118 THR A CA 1
ATOM 936 C C . THR A 1 118 ? -3.033 5.976 12.441 1.00 95.44 118 THR A C 1
ATOM 938 O O . THR A 1 118 ? -3.138 6.855 11.584 1.00 95.44 118 THR A O 1
ATOM 941 N N . HIS A 1 119 ? -2.650 4.738 12.113 1.00 95.19 119 HIS A N 1
ATOM 942 C CA . HIS A 1 119 ? -2.426 4.338 10.722 1.00 95.19 119 HIS A CA 1
ATOM 943 C C . HIS A 1 119 ? -3.711 4.440 9.885 1.00 95.19 119 HIS A C 1
ATOM 945 O O . HIS A 1 119 ? -3.679 4.975 8.777 1.00 95.19 119 HIS A O 1
ATOM 951 N N . GLU A 1 120 ? -4.846 4.001 10.423 1.00 96.25 120 GLU A N 1
ATOM 952 C CA . GLU A 1 120 ? -6.157 4.065 9.771 1.00 96.25 120 GLU A CA 1
ATOM 953 C C . GLU A 1 120 ? -6.516 5.505 9.377 1.00 96.25 120 GLU A C 1
ATOM 955 O O . GLU A 1 120 ? -6.975 5.755 8.260 1.00 96.25 120 GLU A O 1
ATOM 960 N N . ASP A 1 121 ? -6.194 6.477 10.236 1.00 96.88 121 ASP A N 1
ATOM 961 C CA . ASP A 1 121 ? -6.396 7.893 9.931 1.00 96.88 121 ASP A CA 1
ATOM 962 C C . ASP A 1 121 ? -5.578 8.345 8.719 1.00 96.88 121 ASP A C 1
ATOM 964 O O . ASP A 1 121 ? -6.082 9.058 7.850 1.00 96.88 121 ASP A O 1
ATOM 968 N N . THR A 1 122 ? -4.315 7.913 8.628 1.00 96.12 122 THR A N 1
ATOM 969 C CA . THR A 1 122 ? -3.444 8.269 7.498 1.00 96.12 122 THR A CA 1
ATOM 970 C C . THR A 1 122 ? -3.960 7.709 6.172 1.00 96.12 122 THR A C 1
ATOM 972 O O . THR A 1 122 ? -3.858 8.398 5.153 1.00 96.12 122 THR A O 1
ATOM 975 N N . VAL A 1 123 ? -4.563 6.513 6.184 1.00 94.62 123 VAL A N 1
ATOM 976 C CA . VAL A 1 123 ? -5.217 5.903 5.015 1.00 94.62 123 VAL A CA 1
ATOM 977 C C . VAL A 1 123 ? -6.418 6.742 4.581 1.00 94.62 123 VAL A C 1
ATOM 979 O O . VAL A 1 123 ? -6.525 7.098 3.407 1.00 94.62 123 VAL A O 1
ATOM 982 N N . ILE A 1 124 ? -7.283 7.121 5.525 1.00 95.62 124 ILE A N 1
ATOM 983 C CA . ILE A 1 124 ? -8.482 7.919 5.236 1.00 95.62 124 ILE A CA 1
ATOM 984 C C . ILE A 1 124 ? -8.106 9.302 4.695 1.00 95.62 124 ILE A C 1
ATOM 986 O O . ILE A 1 124 ? -8.607 9.709 3.648 1.00 95.62 124 ILE A O 1
ATOM 990 N N . ILE A 1 125 ? -7.180 10.009 5.351 1.00 94.88 125 ILE A N 1
ATOM 991 C CA . ILE A 1 125 ? -6.722 11.340 4.916 1.00 94.88 125 ILE A CA 1
ATOM 992 C C . ILE A 1 125 ? -6.139 11.282 3.500 1.00 94.88 125 ILE A C 1
ATOM 994 O O . ILE A 1 125 ? -6.404 12.170 2.686 1.00 94.88 125 ILE A O 1
ATOM 998 N N . ARG A 1 126 ? -5.362 10.234 3.196 1.00 92.31 126 ARG A N 1
ATOM 999 C CA . ARG A 1 126 ? -4.740 10.018 1.885 1.00 92.31 126 ARG A CA 1
ATOM 1000 C C . ARG A 1 126 ? -5.788 9.803 0.801 1.00 92.31 126 ARG A C 1
ATOM 1002 O O . ARG A 1 126 ? -5.766 10.508 -0.209 1.00 92.31 126 ARG A O 1
ATOM 1009 N N . GLN A 1 127 ? -6.705 8.864 1.022 1.00 91.06 127 GLN A N 1
ATOM 1010 C CA . GLN A 1 127 ? -7.735 8.502 0.053 1.00 91.06 127 GLN A CA 1
ATOM 1011 C C . GLN A 1 127 ? -8.742 9.641 -0.170 1.00 91.06 127 GLN A C 1
ATOM 1013 O O . GLN A 1 127 ? -9.091 9.931 -1.313 1.00 91.06 127 GLN A O 1
ATOM 1018 N N . CYS A 1 128 ? -9.149 10.338 0.894 1.00 91.06 128 CYS A N 1
ATOM 1019 C CA . CYS A 1 128 ? -10.082 11.467 0.820 1.00 91.06 128 CYS A CA 1
ATOM 1020 C C . CYS A 1 128 ? -9.406 12.809 0.485 1.00 91.06 128 CYS A C 1
ATOM 1022 O O . CYS A 1 128 ? -10.092 13.815 0.328 1.00 91.06 128 CYS A O 1
ATOM 1024 N N . ARG A 1 129 ? -8.072 12.840 0.347 1.00 90.56 129 ARG A N 1
ATOM 1025 C CA . ARG A 1 129 ? -7.266 14.038 0.038 1.00 90.56 129 ARG A CA 1
ATOM 1026 C C . ARG A 1 129 ? -7.527 15.224 0.985 1.00 90.56 129 ARG A C 1
ATOM 1028 O O . ARG A 1 129 ? -7.650 16.363 0.534 1.00 90.56 129 ARG A O 1
ATOM 1035 N N . MET A 1 130 ? -7.578 14.964 2.293 1.00 92.38 130 MET A N 1
ATOM 1036 C CA . MET A 1 130 ? -7.919 15.961 3.326 1.00 92.38 130 MET A CA 1
ATOM 1037 C C . MET A 1 130 ? -6.725 16.879 3.647 1.00 92.38 130 MET A C 1
ATOM 1039 O O . MET A 1 130 ? -6.028 16.727 4.655 1.00 92.38 130 MET A O 1
ATOM 1043 N N . LYS A 1 131 ? -6.445 17.817 2.736 1.00 92.56 131 LYS A N 1
ATOM 1044 C CA . LYS A 1 131 ? -5.290 18.735 2.775 1.00 92.56 131 LYS A CA 1
ATOM 1045 C C . LYS A 1 131 ? -5.247 19.603 4.036 1.00 92.56 131 LYS A C 1
ATOM 1047 O O . LYS A 1 131 ? -4.161 19.944 4.505 1.00 92.56 131 LYS A O 1
ATOM 1052 N N . GLU A 1 132 ? -6.399 19.917 4.622 1.00 92.00 132 GLU A N 1
ATOM 1053 C CA . GLU A 1 132 ? -6.548 20.687 5.860 1.00 92.00 132 GLU A CA 1
ATOM 1054 C C . GLU A 1 132 ? -5.834 20.054 7.068 1.00 92.00 132 GLU A C 1
ATOM 1056 O O . GLU A 1 132 ? -5.511 20.752 8.029 1.00 92.00 132 GLU A O 1
ATOM 1061 N N . HIS A 1 133 ? -5.529 18.754 7.011 1.00 94.38 133 HIS A N 1
ATOM 1062 C CA . HIS A 1 133 ? -4.823 18.030 8.069 1.00 94.38 133 HIS A CA 1
ATOM 1063 C C . HIS A 1 133 ? -3.302 17.959 7.869 1.00 94.38 133 HIS A C 1
ATOM 1065 O O . HIS A 1 133 ? -2.607 17.339 8.673 1.00 94.38 133 HIS A O 1
ATOM 1071 N N . THR A 1 134 ? -2.755 18.640 6.858 1.00 94.44 134 THR A N 1
ATOM 1072 C CA . THR A 1 134 ? -1.302 18.714 6.620 1.00 94.44 134 THR A CA 1
ATOM 1073 C C . THR A 1 134 ? -0.505 19.163 7.860 1.00 94.44 134 THR A C 1
ATOM 1075 O O . THR A 1 134 ? 0.471 18.488 8.195 1.00 94.44 134 THR A O 1
ATOM 1078 N N . PRO A 1 135 ? -0.904 20.214 8.613 1.00 93.69 135 PRO A N 1
ATOM 1079 C CA . PRO A 1 135 ? -0.169 20.626 9.813 1.00 93.69 135 PRO A CA 1
ATOM 1080 C C . PRO A 1 135 ? -0.156 19.564 10.919 1.00 93.69 135 PRO A C 1
ATOM 1082 O O . PRO A 1 135 ? 0.866 19.385 11.580 1.00 93.69 135 PRO A O 1
ATOM 1085 N N . LEU A 1 136 ? -1.268 18.838 11.096 1.00 94.62 136 LEU A N 1
ATOM 1086 C CA . LEU A 1 136 ? -1.365 17.736 12.057 1.00 94.62 136 LEU A CA 1
ATOM 1087 C C . LEU A 1 136 ? -0.380 16.625 11.681 1.00 94.62 136 LEU A C 1
ATOM 1089 O O . LEU A 1 136 ? 0.444 16.235 12.500 1.00 94.62 136 LEU A O 1
ATOM 1093 N N . LEU A 1 137 ? -0.405 16.182 10.420 1.00 95.81 137 LEU A N 1
ATOM 1094 C CA . LEU A 1 137 ? 0.505 15.159 9.900 1.00 95.81 137 LEU A CA 1
ATOM 1095 C C . LEU A 1 137 ? 1.980 15.541 10.100 1.00 95.81 137 LEU A C 1
ATOM 1097 O O . LEU A 1 137 ? 2.783 14.711 10.519 1.00 95.81 137 LEU A O 1
ATOM 1101 N N . MET A 1 138 ? 2.343 16.799 9.838 1.00 94.88 138 MET A N 1
ATOM 1102 C CA . MET A 1 138 ? 3.712 17.283 10.042 1.00 94.88 138 MET A CA 1
ATOM 1103 C C . MET A 1 138 ? 4.136 17.262 11.516 1.00 94.88 138 MET A C 1
ATOM 1105 O O . MET A 1 138 ? 5.279 16.907 11.798 1.00 94.88 138 MET A O 1
ATOM 1109 N N . SER A 1 139 ? 3.246 17.621 12.448 1.00 94.38 139 SER A N 1
ATOM 1110 C CA . SER A 1 139 ? 3.534 17.540 13.891 1.00 94.38 139 SER A CA 1
ATOM 1111 C C . SER A 1 139 ? 3.741 16.087 14.319 1.00 94.38 139 SER A C 1
ATOM 1113 O O . SER A 1 139 ? 4.782 15.728 14.869 1.00 94.38 139 SER A O 1
ATOM 1115 N N . GLU A 1 140 ? 2.788 15.226 13.963 1.00 95.94 140 GLU A N 1
ATOM 1116 C CA . GLU A 1 140 ? 2.765 13.813 14.345 1.00 95.94 140 GLU A CA 1
ATOM 1117 C C . GLU A 1 140 ? 3.942 13.022 13.761 1.00 95.94 140 GLU A C 1
ATOM 1119 O O . GLU A 1 140 ? 4.409 12.062 14.369 1.00 95.94 140 GLU A O 1
ATOM 1124 N N . PHE A 1 141 ? 4.501 13.445 12.621 1.00 95.62 141 PHE A N 1
ATOM 1125 C CA . PHE A 1 141 ? 5.710 12.839 12.054 1.00 95.62 141 PHE A CA 1
ATOM 1126 C C . PHE A 1 141 ? 6.892 12.846 13.037 1.00 95.62 141 PHE A C 1
ATOM 1128 O O . PHE A 1 141 ? 7.688 11.902 13.083 1.00 95.62 141 PHE A O 1
ATOM 1135 N N . HIS A 1 142 ? 7.034 13.919 13.814 1.00 92.56 142 HIS A N 1
ATOM 1136 C CA . HIS A 1 142 ? 8.118 14.054 14.782 1.00 92.56 142 HIS A CA 1
ATOM 1137 C C . HIS A 1 142 ? 7.799 13.367 16.115 1.00 92.56 142 HIS A C 1
ATOM 1139 O O . HIS A 1 142 ? 8.718 12.923 16.802 1.00 92.56 142 HIS A O 1
ATOM 1145 N N . GLU A 1 143 ? 6.517 13.257 16.465 1.00 93.69 143 GLU A N 1
ATOM 1146 C CA . GLU A 1 143 ? 6.051 12.706 17.742 1.00 93.69 143 GLU A CA 1
ATOM 1147 C C . GLU A 1 143 ? 5.866 11.181 17.707 1.00 93.69 143 GLU A C 1
ATOM 1149 O O . GLU A 1 143 ? 6.080 10.512 18.719 1.00 93.69 143 GLU A O 1
ATOM 1154 N N . GLN A 1 144 ? 5.540 10.612 16.541 1.00 94.25 144 GLN A N 1
ATOM 1155 C CA . GLN A 1 144 ? 5.215 9.196 16.376 1.00 94.25 144 GLN A CA 1
ATOM 1156 C C . GLN A 1 144 ? 6.123 8.499 15.343 1.00 94.25 144 GLN A C 1
ATOM 1158 O O . GLN A 1 144 ? 5.732 8.322 14.184 1.00 94.25 144 GLN A O 1
ATOM 1163 N N . PRO A 1 145 ? 7.316 8.005 15.743 1.00 91.00 145 PRO A N 1
ATOM 1164 C CA . PRO A 1 145 ? 8.232 7.288 14.850 1.00 91.00 145 PRO A CA 1
ATOM 1165 C C . PRO A 1 145 ? 7.582 6.127 14.082 1.00 91.00 145 PRO A C 1
ATOM 1167 O O . PRO A 1 145 ? 7.865 5.930 12.904 1.00 91.00 145 PRO A O 1
ATOM 1170 N N . ALA A 1 146 ? 6.661 5.398 14.724 1.00 90.56 146 ALA A N 1
ATOM 1171 C CA . ALA A 1 146 ? 5.941 4.278 14.115 1.00 90.56 146 ALA A CA 1
ATOM 1172 C C . ALA A 1 146 ? 5.020 4.693 12.951 1.00 90.56 146 ALA A C 1
ATOM 1174 O O . ALA A 1 146 ? 4.725 3.877 12.080 1.00 90.56 146 ALA A O 1
ATOM 1175 N N . LEU A 1 147 ? 4.582 5.957 12.904 1.00 94.25 147 LEU A N 1
ATOM 1176 C CA . LEU A 1 147 ? 3.707 6.473 11.851 1.00 94.25 147 LEU A CA 1
ATOM 1177 C C . LEU A 1 147 ? 4.447 7.254 10.767 1.00 94.25 147 LEU A C 1
ATOM 1179 O O . LEU A 1 147 ? 3.827 7.583 9.759 1.00 94.25 147 LEU A O 1
ATOM 1183 N N . GLN A 1 148 ? 5.751 7.513 10.910 1.00 94.06 148 GLN A N 1
ATOM 1184 C CA . GLN A 1 148 ? 6.514 8.359 9.982 1.00 94.06 148 GLN A CA 1
ATOM 1185 C C . GLN A 1 148 ? 6.334 7.981 8.513 1.00 94.06 148 GLN A C 1
ATOM 1187 O O . GLN A 1 148 ? 6.129 8.854 7.671 1.00 94.06 148 GLN A O 1
ATOM 1192 N N . ARG A 1 149 ? 6.362 6.682 8.200 1.00 90.75 149 ARG A N 1
ATOM 1193 C CA . ARG A 1 149 ? 6.126 6.201 6.836 1.00 90.75 149 ARG A CA 1
ATOM 1194 C C . ARG A 1 149 ? 4.704 6.475 6.370 1.00 90.75 149 ARG A C 1
ATOM 1196 O O . ARG A 1 149 ? 4.516 7.023 5.288 1.00 90.75 149 ARG A O 1
ATOM 1203 N N . SER A 1 150 ? 3.718 6.079 7.168 1.00 92.94 150 SER A N 1
ATOM 1204 C CA . SER A 1 150 ? 2.303 6.247 6.831 1.00 92.94 150 SER A CA 1
ATOM 1205 C C . SER A 1 150 ? 1.981 7.722 6.593 1.00 92.94 150 SER A C 1
ATOM 1207 O O . SER A 1 150 ? 1.409 8.074 5.566 1.00 92.94 150 SER A O 1
ATOM 1209 N N . ILE A 1 151 ? 2.479 8.587 7.479 1.00 96.00 151 ILE A N 1
ATOM 1210 C CA . ILE A 1 151 ? 2.376 10.040 7.382 1.00 96.00 151 ILE A CA 1
ATOM 1211 C C . ILE A 1 151 ? 3.037 10.558 6.105 1.00 96.00 151 ILE A C 1
ATOM 1213 O O . ILE A 1 151 ? 2.408 11.317 5.373 1.00 96.00 151 ILE A O 1
ATOM 1217 N N . LEU A 1 152 ? 4.273 10.149 5.794 1.00 94.25 152 LEU A N 1
ATOM 1218 C CA . LEU A 1 152 ? 4.942 10.591 4.569 1.00 94.25 152 LEU A CA 1
ATOM 1219 C C . LEU A 1 152 ? 4.191 10.156 3.316 1.00 94.25 152 LEU A C 1
ATOM 1221 O O . LEU A 1 152 ? 3.974 10.982 2.438 1.00 94.25 152 LEU A O 1
ATOM 1225 N N . LEU A 1 153 ? 3.742 8.903 3.235 1.00 91.19 153 LEU A N 1
ATOM 1226 C CA . LEU A 1 153 ? 2.942 8.431 2.103 1.00 91.19 153 LEU A CA 1
ATOM 1227 C C . LEU A 1 153 ? 1.647 9.236 1.936 1.00 91.19 153 LEU A C 1
ATOM 1229 O O . LEU A 1 153 ? 1.249 9.516 0.806 1.00 91.19 153 LEU A O 1
ATOM 1233 N N . THR A 1 154 ? 1.003 9.627 3.036 1.00 93.69 154 THR A N 1
ATOM 1234 C CA . THR A 1 154 ? -0.164 10.515 3.010 1.00 93.69 154 THR A CA 1
ATOM 1235 C C . THR A 1 154 ? 0.212 11.913 2.533 1.00 93.69 154 THR A C 1
ATOM 1237 O O . THR A 1 154 ? -0.396 12.424 1.603 1.00 93.69 154 THR A O 1
ATOM 1240 N N . LEU A 1 155 ? 1.263 12.525 3.075 1.00 94.06 155 LEU A N 1
ATOM 1241 C CA . LEU A 1 155 ? 1.727 13.844 2.634 1.00 94.06 155 LEU A CA 1
ATOM 1242 C C . LEU A 1 155 ? 2.117 13.858 1.142 1.00 94.06 155 LEU A C 1
ATOM 1244 O O . LEU A 1 155 ? 1.878 14.846 0.444 1.00 94.06 155 LEU A O 1
ATOM 1248 N N . LEU A 1 156 ? 2.660 12.751 0.621 1.00 90.81 156 LEU A N 1
ATOM 1249 C CA . LEU A 1 156 ? 3.014 12.595 -0.793 1.00 90.81 156 LEU A CA 1
ATOM 1250 C C . LEU A 1 156 ? 1.801 12.606 -1.734 1.00 90.81 156 LEU A C 1
ATOM 1252 O O . LEU A 1 156 ? 1.974 12.867 -2.930 1.00 90.81 156 LEU A O 1
ATOM 1256 N N . SER A 1 157 ? 0.595 12.317 -1.239 1.00 87.44 157 SER A N 1
ATOM 1257 C CA . SER A 1 157 ? -0.634 12.346 -2.039 1.00 87.44 157 SER A CA 1
ATOM 1258 C C . SER A 1 157 ? -1.335 13.708 -2.037 1.00 87.44 157 SER A C 1
ATOM 1260 O O . SER A 1 157 ? -2.227 13.919 -2.857 1.00 87.44 157 SER A O 1
ATOM 1262 N N . LEU A 1 158 ? -0.967 14.620 -1.128 1.00 87.12 158 LEU A N 1
ATOM 1263 C CA . LEU A 1 158 ? -1.709 15.863 -0.896 1.00 87.12 158 LEU A CA 1
ATOM 1264 C C . LEU A 1 158 ? -1.280 17.036 -1.794 1.00 87.12 158 LEU A C 1
ATOM 1266 O O . LEU A 1 158 ? -2.011 18.015 -1.839 1.00 87.12 158 LEU A O 1
ATOM 1270 N N . ASP A 1 159 ? -0.178 16.936 -2.548 1.00 73.12 159 ASP A N 1
ATOM 1271 C CA . ASP A 1 159 ? 0.367 17.983 -3.446 1.00 73.12 159 ASP A CA 1
ATOM 1272 C C . ASP A 1 159 ? 0.247 19.411 -2.869 1.00 73.12 159 ASP A C 1
ATOM 1274 O O . ASP A 1 159 ? -0.583 20.216 -3.301 1.00 73.12 159 ASP A O 1
ATOM 1278 N N . GLU A 1 160 ? 1.057 19.698 -1.842 1.00 74.94 160 GLU A N 1
ATOM 1279 C CA . GLU A 1 160 ? 1.089 20.987 -1.142 1.00 74.94 160 GLU A CA 1
ATOM 1280 C C . GLU A 1 160 ? 2.476 21.637 -1.214 1.00 74.94 160 GLU A C 1
ATOM 1282 O O . GLU A 1 160 ? 3.496 21.035 -0.868 1.00 74.94 160 GLU A O 1
ATOM 1287 N N . GLY A 1 161 ? 2.524 22.907 -1.632 1.00 70.38 161 GLY A N 1
ATOM 1288 C CA . GLY A 1 161 ? 3.780 23.653 -1.788 1.00 70.38 161 GLY A CA 1
ATOM 1289 C C . GLY A 1 161 ? 4.525 23.896 -0.469 1.00 70.38 161 GLY A C 1
ATOM 1290 O O . GLY A 1 161 ? 5.752 24.027 -0.461 1.00 70.38 161 GLY A O 1
ATOM 1291 N N . GLU A 1 162 ? 3.798 23.910 0.649 1.00 79.62 162 GLU A N 1
ATOM 1292 C CA . GLU A 1 162 ? 4.337 24.110 2.000 1.00 79.62 162 GLU A CA 1
ATOM 1293 C C . GLU A 1 162 ? 5.211 22.933 2.467 1.00 79.62 162 GLU A C 1
ATOM 1295 O O . GLU A 1 162 ? 6.136 23.116 3.263 1.00 79.62 162 GLU A O 1
ATOM 1300 N N . LEU A 1 163 ? 5.016 21.742 1.889 1.00 89.81 163 LEU A N 1
ATOM 1301 C CA . LEU A 1 163 ? 5.760 20.531 2.239 1.00 89.81 163 LEU A CA 1
ATOM 1302 C C . LEU A 1 163 ? 7.196 20.511 1.710 1.00 89.81 163 LEU A C 1
ATOM 1304 O O . LEU A 1 163 ? 7.996 19.679 2.132 1.00 89.81 163 LEU A O 1
ATOM 1308 N N . ARG A 1 164 ? 7.574 21.442 0.825 1.00 90.25 164 ARG A N 1
ATOM 1309 C CA . ARG A 1 164 ? 8.923 21.482 0.240 1.00 90.25 164 ARG A CA 1
ATOM 1310 C C . ARG A 1 164 ? 10.018 21.533 1.306 1.00 90.25 164 ARG A C 1
ATOM 1312 O O . ARG A 1 164 ? 10.981 20.775 1.231 1.00 90.25 164 ARG A O 1
ATOM 1319 N N . ASN A 1 165 ? 9.890 22.440 2.276 1.00 90.81 165 ASN A N 1
ATOM 1320 C CA . ASN A 1 165 ? 10.898 22.589 3.328 1.00 90.81 165 ASN A CA 1
ATOM 1321 C C . ASN A 1 165 ? 10.906 21.367 4.251 1.00 90.81 165 ASN A C 1
ATOM 1323 O O . ASN A 1 165 ? 11.973 20.917 4.648 1.00 90.81 165 ASN A O 1
ATOM 1327 N N . PHE A 1 166 ? 9.728 20.805 4.528 1.00 93.44 166 PHE A N 1
ATOM 1328 C CA . PHE A 1 166 ? 9.576 19.595 5.327 1.00 93.44 166 PHE A CA 1
ATOM 1329 C C . PHE A 1 166 ? 10.310 18.404 4.693 1.00 93.44 166 PHE A C 1
ATOM 1331 O O . PHE A 1 166 ? 11.185 17.812 5.324 1.00 93.44 166 PHE A O 1
ATOM 1338 N N . TYR A 1 167 ? 10.058 18.121 3.411 1.00 94.75 167 TYR A N 1
ATOM 1339 C CA . TYR A 1 167 ? 10.763 17.064 2.686 1.00 94.75 167 TYR A CA 1
ATOM 1340 C C . TYR A 1 167 ? 12.269 17.319 2.588 1.00 94.75 167 TYR A C 1
ATOM 1342 O O . TYR A 1 167 ? 13.059 16.395 2.758 1.00 94.75 167 TYR A O 1
ATOM 1350 N N . TYR A 1 168 ? 12.692 18.564 2.355 1.00 94.12 168 TYR A N 1
ATOM 1351 C CA . TYR A 1 168 ? 14.115 18.902 2.306 1.00 94.12 168 TYR A CA 1
ATOM 1352 C C . TYR A 1 168 ? 14.827 18.604 3.632 1.00 94.12 168 TYR A C 1
ATOM 1354 O O . TYR A 1 168 ? 15.887 17.976 3.630 1.00 94.12 168 TYR A O 1
ATOM 1362 N N . THR A 1 169 ? 14.233 19.001 4.760 1.00 94.38 169 THR A N 1
ATOM 1363 C CA . THR A 1 169 ? 14.774 18.718 6.095 1.00 94.38 169 THR A CA 1
ATOM 1364 C C . THR A 1 169 ? 14.890 17.215 6.330 1.00 94.38 169 THR A C 1
ATOM 1366 O O . THR A 1 169 ? 15.954 16.737 6.712 1.00 94.38 169 THR A O 1
ATOM 1369 N N . ILE A 1 170 ? 13.847 16.443 6.013 1.00 95.06 170 ILE A N 1
ATOM 1370 C CA . ILE A 1 170 ? 13.856 14.983 6.184 1.00 95.06 170 ILE A CA 1
ATOM 1371 C C . ILE A 1 170 ? 14.923 14.319 5.308 1.00 95.06 170 ILE A C 1
ATOM 1373 O O . ILE A 1 170 ? 15.681 13.478 5.795 1.00 95.06 170 ILE A O 1
ATOM 1377 N N . ALA A 1 171 ? 15.022 14.714 4.037 1.00 94.69 171 ALA A N 1
ATOM 1378 C CA . ALA A 1 171 ? 16.039 14.205 3.123 1.00 94.69 171 ALA A CA 1
ATOM 1379 C C . ALA A 1 171 ? 17.460 14.489 3.644 1.00 94.69 171 ALA A C 1
ATOM 1381 O O . ALA A 1 171 ? 18.367 13.675 3.472 1.00 94.69 171 ALA A O 1
ATOM 1382 N N . LYS A 1 172 ? 17.677 15.623 4.313 1.00 92.75 172 LYS A N 1
ATOM 1383 C CA . LYS A 1 172 ? 18.988 15.976 4.861 1.00 92.75 172 LYS A CA 1
ATOM 1384 C C . LYS A 1 172 ? 19.299 15.256 6.178 1.00 92.75 172 LYS A C 1
ATOM 1386 O O . LYS A 1 172 ? 20.417 14.779 6.358 1.00 92.75 172 LYS A O 1
ATOM 1391 N N . GLU A 1 173 ? 18.336 15.189 7.091 1.00 91.12 173 GLU A N 1
ATOM 1392 C CA . GLU A 1 173 ? 18.590 14.892 8.508 1.00 91.12 173 GLU A CA 1
ATOM 1393 C C . GLU A 1 173 ? 18.203 13.471 8.933 1.00 91.12 173 GLU A C 1
ATOM 1395 O O . GLU A 1 173 ? 18.729 12.972 9.927 1.00 91.12 173 GLU A O 1
ATOM 1400 N N . SER A 1 174 ? 17.322 12.786 8.196 1.00 88.06 174 SER A N 1
ATOM 1401 C CA . SER A 1 174 ? 16.871 11.447 8.589 1.00 88.06 174 SER A CA 1
ATOM 1402 C C . SER A 1 174 ? 17.994 10.406 8.505 1.00 88.06 174 SER A C 1
ATOM 1404 O O . SER A 1 174 ? 18.792 10.378 7.563 1.00 88.06 174 SER A O 1
ATOM 1406 N N . SER A 1 175 ? 18.038 9.499 9.479 1.00 84.81 175 SER A N 1
ATOM 1407 C CA . SER A 1 175 ? 18.935 8.339 9.465 1.00 84.81 175 SER A CA 1
ATOM 1408 C C . SER A 1 175 ? 18.386 7.173 8.638 1.00 84.81 175 SER A C 1
ATOM 1410 O O . SER A 1 175 ? 19.165 6.344 8.174 1.00 84.81 175 SER A O 1
ATOM 1412 N N . SER A 1 176 ? 17.068 7.110 8.419 1.00 89.88 176 SER A N 1
ATOM 1413 C CA . SER A 1 176 ? 16.435 6.041 7.642 1.00 89.88 176 SER A CA 1
ATOM 1414 C C . SER A 1 176 ? 16.472 6.356 6.147 1.00 89.88 176 SER A C 1
ATOM 1416 O O . SER A 1 176 ? 15.946 7.380 5.699 1.00 89.88 176 SER A O 1
ATOM 1418 N N . ILE A 1 177 ? 17.065 5.450 5.365 1.00 89.31 177 ILE A N 1
ATOM 1419 C CA . ILE A 1 177 ? 17.155 5.586 3.907 1.00 89.31 177 ILE A CA 1
ATOM 1420 C C . ILE A 1 177 ? 15.779 5.596 3.241 1.00 89.31 177 ILE A C 1
ATOM 1422 O O . ILE A 1 177 ? 15.554 6.329 2.287 1.00 89.31 177 ILE A O 1
ATOM 1426 N N . GLU A 1 178 ? 14.833 4.838 3.777 1.00 88.50 178 GLU A N 1
ATOM 1427 C CA . GLU A 1 178 ? 13.477 4.764 3.250 1.00 88.50 178 GLU A CA 1
ATOM 1428 C C . GLU A 1 178 ? 12.725 6.087 3.449 1.00 88.50 178 GLU A C 1
ATOM 1430 O O . GLU A 1 178 ? 12.088 6.607 2.531 1.00 88.50 178 GLU A O 1
ATOM 1435 N N . ILE A 1 179 ? 12.856 6.664 4.644 1.00 92.94 179 ILE A N 1
ATOM 1436 C CA . ILE A 1 179 ? 12.316 7.983 4.978 1.00 92.94 179 ILE A CA 1
ATOM 1437 C C . ILE A 1 179 ? 12.939 9.052 4.069 1.00 92.94 179 ILE A C 1
ATOM 1439 O O . ILE A 1 179 ? 12.226 9.910 3.545 1.00 92.94 179 ILE A O 1
ATOM 1443 N N . LYS A 1 180 ? 14.250 8.964 3.804 1.00 94.31 180 LYS A N 1
ATOM 1444 C CA . LYS A 1 180 ? 14.934 9.824 2.828 1.00 94.31 180 LYS A CA 1
ATOM 1445 C C . LYS A 1 180 ? 14.397 9.632 1.410 1.00 94.31 180 LYS A C 1
ATOM 1447 O O . LYS A 1 180 ? 14.106 10.621 0.746 1.00 94.31 180 LYS A O 1
ATOM 1452 N N . ALA A 1 181 ? 14.217 8.395 0.955 1.00 93.88 181 ALA A N 1
ATOM 1453 C CA . ALA A 1 181 ? 13.698 8.077 -0.372 1.00 93.88 181 ALA A CA 1
ATOM 1454 C C . ALA A 1 181 ? 12.279 8.633 -0.585 1.00 93.88 181 ALA A C 1
ATOM 1456 O O . ALA A 1 181 ? 12.012 9.264 -1.608 1.00 93.88 181 ALA A O 1
ATOM 1457 N N . MET A 1 182 ? 11.392 8.495 0.408 1.00 93.50 182 MET A N 1
ATOM 1458 C CA . MET A 1 182 ? 10.063 9.120 0.385 1.00 93.50 182 MET A CA 1
ATOM 1459 C C . MET A 1 182 ? 10.147 10.649 0.346 1.00 93.50 182 MET A C 1
ATOM 1461 O O . MET A 1 182 ? 9.431 11.285 -0.423 1.00 93.50 182 MET A O 1
ATOM 1465 N N . ALA A 1 183 ? 11.048 11.254 1.121 1.00 94.94 183 ALA A N 1
ATOM 1466 C CA . ALA A 1 183 ? 11.244 12.699 1.095 1.00 94.94 183 ALA A CA 1
ATOM 1467 C C . ALA A 1 183 ? 11.777 13.197 -0.262 1.00 94.94 183 ALA A C 1
ATOM 1469 O O . ALA A 1 183 ? 11.303 14.215 -0.769 1.00 94.94 183 ALA A O 1
ATOM 1470 N N . LEU A 1 184 ? 12.693 12.461 -0.904 1.00 95.12 184 LEU A N 1
ATOM 1471 C CA . LEU A 1 184 ? 13.131 12.758 -2.271 1.00 95.12 184 LEU A CA 1
ATOM 1472 C C . LEU A 1 184 ? 11.975 12.637 -3.270 1.00 95.12 184 LEU A C 1
ATOM 1474 O O . LEU A 1 184 ? 11.839 13.504 -4.133 1.00 95.12 184 LEU A O 1
ATOM 1478 N N . ALA A 1 185 ? 11.123 11.612 -3.147 1.00 93.06 185 ALA A N 1
ATOM 1479 C CA . ALA A 1 185 ? 9.925 11.480 -3.978 1.00 93.06 185 ALA A CA 1
ATOM 1480 C C . ALA A 1 185 ? 8.991 12.689 -3.788 1.00 93.06 185 ALA A C 1
ATOM 1482 O O . ALA A 1 185 ? 8.469 13.228 -4.764 1.00 93.06 185 ALA A O 1
ATOM 1483 N N . GLY A 1 186 ? 8.869 13.189 -2.556 1.00 92.19 186 GLY A N 1
ATOM 1484 C CA . GLY A 1 186 ? 8.116 14.401 -2.229 1.00 92.19 186 GLY A CA 1
ATOM 1485 C C . GLY A 1 186 ? 8.680 15.647 -2.888 1.00 92.19 186 GLY A C 1
ATOM 1486 O O . GLY A 1 186 ? 7.958 16.333 -3.611 1.00 92.19 186 GLY A O 1
ATOM 1487 N N . LEU A 1 187 ? 9.985 15.893 -2.741 1.00 92.06 187 LEU A N 1
ATOM 1488 C CA . LEU A 1 187 ? 10.674 16.987 -3.435 1.00 92.06 187 LEU A CA 1
ATOM 1489 C C . LEU A 1 187 ? 10.520 16.889 -4.952 1.00 92.06 187 LEU A C 1
ATOM 1491 O O . LEU A 1 187 ? 10.380 17.906 -5.627 1.00 92.06 187 LEU A O 1
ATOM 1495 N N . LYS A 1 188 ? 10.545 15.676 -5.500 1.00 90.25 188 LYS A N 1
ATOM 1496 C CA . LYS A 1 188 ? 10.430 15.467 -6.937 1.00 90.25 188 LYS A CA 1
ATOM 1497 C C . LYS A 1 188 ? 9.020 15.752 -7.465 1.00 90.25 188 LYS A C 1
ATOM 1499 O O . LYS A 1 188 ? 8.889 16.248 -8.582 1.00 90.25 188 LYS A O 1
ATOM 1504 N N . LYS A 1 189 ? 7.983 15.466 -6.671 1.00 85.81 189 LYS A N 1
ATOM 1505 C CA . LYS A 1 189 ? 6.579 15.761 -7.006 1.00 85.81 189 LYS A CA 1
ATOM 1506 C C . LYS A 1 189 ? 6.220 17.230 -6.799 1.00 85.81 189 LYS A C 1
ATOM 1508 O O . LYS A 1 189 ? 5.416 17.764 -7.554 1.00 85.81 189 LYS A O 1
ATOM 1513 N N . SER A 1 190 ? 6.808 17.894 -5.803 1.00 82.50 190 SER A N 1
ATOM 1514 C CA . SER A 1 190 ? 6.498 19.294 -5.518 1.00 82.50 190 SER A CA 1
ATOM 1515 C C . SER A 1 190 ? 6.861 20.200 -6.699 1.00 82.50 190 SER A C 1
ATOM 1517 O O . SER A 1 190 ? 7.997 20.194 -7.173 1.00 82.50 190 SER A O 1
ATOM 1519 N N . ARG A 1 191 ? 5.928 21.072 -7.099 1.00 70.94 191 ARG A N 1
ATOM 1520 C CA . ARG A 1 191 ? 6.079 22.023 -8.219 1.00 70.94 191 ARG A CA 1
ATOM 1521 C C . ARG A 1 191 ? 7.387 22.834 -8.199 1.00 70.94 191 ARG A C 1
ATOM 1523 O O . ARG A 1 191 ? 7.981 23.062 -9.247 1.00 70.94 191 ARG A O 1
ATOM 1530 N N . ASP A 1 192 ? 7.856 23.218 -7.010 1.00 71.75 192 ASP A N 1
ATOM 1531 C CA . ASP A 1 192 ? 9.113 23.960 -6.799 1.00 71.75 192 ASP A CA 1
ATOM 1532 C C . ASP A 1 192 ? 10.238 23.113 -6.178 1.00 71.75 192 ASP A C 1
ATOM 1534 O O . ASP A 1 192 ? 11.323 23.623 -5.875 1.00 71.75 192 ASP A O 1
ATOM 1538 N N . GLY A 1 193 ? 9.995 21.826 -5.933 1.00 73.12 193 GLY A N 1
ATOM 1539 C CA . GLY A 1 193 ? 10.925 20.962 -5.212 1.00 73.12 193 GLY A CA 1
ATOM 1540 C C . GLY A 1 193 ? 12.165 20.590 -6.024 1.00 73.12 193 GLY A C 1
ATOM 1541 O O . GLY A 1 193 ? 13.199 20.300 -5.430 1.00 73.12 193 GLY A O 1
ATOM 1542 N N . TYR A 1 194 ? 12.135 20.758 -7.353 1.00 76.06 194 TYR A N 1
ATOM 1543 C CA . TYR A 1 194 ? 13.312 20.623 -8.222 1.00 76.06 194 TYR A CA 1
ATOM 1544 C C . TYR A 1 194 ? 14.501 21.460 -7.722 1.00 76.06 194 TYR A C 1
ATOM 1546 O O . TYR A 1 194 ? 15.611 20.951 -7.597 1.00 76.06 194 TYR A O 1
ATOM 1554 N N . ARG A 1 195 ? 14.285 22.732 -7.351 1.00 81.62 195 ARG A N 1
ATOM 1555 C CA . ARG A 1 195 ? 15.377 23.586 -6.843 1.00 81.62 195 ARG A CA 1
ATOM 1556 C C . ARG A 1 195 ? 15.954 23.055 -5.532 1.00 81.62 195 ARG A C 1
ATOM 1558 O O . ARG A 1 195 ? 17.169 23.006 -5.391 1.00 81.62 195 ARG A O 1
ATOM 1565 N N . ALA A 1 196 ? 15.092 22.639 -4.606 1.00 82.75 196 ALA A N 1
ATOM 1566 C CA . ALA A 1 196 ? 15.507 22.087 -3.318 1.00 82.75 196 ALA A CA 1
ATOM 1567 C C . ALA A 1 196 ? 16.257 20.755 -3.484 1.00 82.75 196 ALA A C 1
ATOM 1569 O O . ALA A 1 196 ? 17.285 20.546 -2.848 1.00 82.75 196 ALA A O 1
ATOM 1570 N N . LEU A 1 197 ? 15.813 19.899 -4.407 1.00 86.56 197 LEU A N 1
ATOM 1571 C CA . LEU A 1 197 ? 16.501 18.662 -4.772 1.00 86.56 197 LEU A CA 1
ATOM 1572 C C . LEU A 1 197 ? 17.914 18.946 -5.309 1.00 86.56 197 LEU A C 1
ATOM 1574 O O . LEU A 1 197 ? 18.866 18.257 -4.954 1.00 86.56 197 LEU A O 1
ATOM 1578 N N . HIS A 1 198 ? 18.079 20.001 -6.112 1.00 86.00 198 HIS A N 1
ATOM 1579 C CA . HIS A 1 198 ? 19.387 20.450 -6.602 1.00 86.00 198 HIS A CA 1
ATOM 1580 C C . HIS A 1 198 ? 20.299 21.056 -5.532 1.00 86.00 198 HIS A C 1
ATOM 1582 O O . HIS A 1 198 ? 21.509 21.073 -5.740 1.00 86.00 198 HIS A O 1
ATOM 1588 N N . MET A 1 199 ? 19.751 21.501 -4.399 1.00 87.88 199 MET A N 1
ATOM 1589 C CA . MET A 1 199 ? 20.535 21.975 -3.254 1.00 87.88 199 MET A CA 1
ATOM 1590 C C . MET A 1 199 ? 21.072 20.840 -2.377 1.00 87.88 199 MET A C 1
ATOM 1592 O O . MET A 1 199 ? 21.960 21.089 -1.566 1.00 87.88 199 MET A O 1
ATOM 1596 N N . LEU A 1 200 ? 20.556 19.615 -2.521 1.00 89.25 200 LEU A N 1
ATOM 1597 C CA . LEU A 1 200 ? 21.115 18.461 -1.824 1.00 89.25 200 LEU A CA 1
ATOM 1598 C C . LEU A 1 200 ? 22.492 18.120 -2.398 1.00 89.25 200 LEU A C 1
ATOM 1600 O O . LEU A 1 200 ? 22.651 17.959 -3.618 1.00 89.25 200 LEU A O 1
ATOM 1604 N N . GLU A 1 201 ? 23.461 18.009 -1.491 1.00 82.00 201 GLU A N 1
ATOM 1605 C CA . GLU A 1 201 ? 24.829 17.595 -1.781 1.00 82.00 201 GLU A CA 1
ATOM 1606 C C . GLU A 1 201 ? 24.836 16.179 -2.365 1.00 82.00 201 GLU A C 1
ATOM 1608 O O . GLU A 1 201 ? 24.133 15.289 -1.892 1.00 82.00 201 GLU A O 1
ATOM 1613 N N . THR A 1 202 ? 25.621 15.983 -3.419 1.00 80.56 202 THR A N 1
ATOM 1614 C CA . THR A 1 202 ? 25.853 14.671 -4.029 1.00 80.56 202 THR A CA 1
ATOM 1615 C C . THR A 1 202 ? 27.251 14.218 -3.647 1.00 80.56 202 THR A C 1
ATOM 1617 O O . THR A 1 202 ? 28.225 14.833 -4.084 1.00 80.56 202 THR A O 1
ATOM 1620 N N . GLY A 1 203 ? 27.333 13.188 -2.808 1.00 77.25 203 GLY A N 1
ATOM 1621 C CA . GLY A 1 203 ? 28.558 12.428 -2.583 1.00 77.25 203 GLY A CA 1
ATOM 1622 C C . GLY A 1 203 ? 28.654 11.232 -3.532 1.00 77.25 203 GLY A C 1
ATOM 1623 O O . GLY A 1 203 ? 27.745 10.984 -4.322 1.00 77.25 203 GLY A O 1
ATOM 1624 N N . ASP A 1 204 ? 29.745 10.479 -3.411 1.00 77.12 204 ASP A N 1
ATOM 1625 C CA . ASP A 1 204 ? 29.950 9.210 -4.129 1.00 77.12 204 ASP A CA 1
ATOM 1626 C C . ASP A 1 204 ? 29.362 8.000 -3.368 1.00 77.12 204 ASP A C 1
ATOM 1628 O O . ASP A 1 204 ? 29.639 6.849 -3.701 1.00 77.12 204 ASP A O 1
ATOM 1632 N N . ASP A 1 205 ? 28.589 8.242 -2.306 1.00 90.88 205 ASP A N 1
ATOM 1633 C CA . ASP A 1 205 ? 27.912 7.206 -1.531 1.00 90.88 205 ASP A CA 1
ATOM 1634 C C . ASP A 1 205 ? 26.569 6.797 -2.164 1.00 90.88 205 ASP A C 1
ATOM 1636 O O . ASP A 1 205 ? 26.034 7.466 -3.049 1.00 90.88 205 ASP A O 1
ATOM 1640 N N . GLU A 1 206 ? 25.990 5.687 -1.694 1.00 90.56 206 GLU A N 1
ATOM 1641 C CA . GLU A 1 206 ? 24.714 5.156 -2.206 1.00 90.56 206 GLU A CA 1
ATOM 1642 C C . GLU A 1 206 ? 23.579 6.195 -2.125 1.00 90.56 206 GLU A C 1
ATOM 1644 O O . GLU A 1 206 ? 22.695 6.247 -2.982 1.00 90.56 206 GLU A O 1
ATOM 1649 N N . TYR A 1 207 ? 23.614 7.074 -1.116 1.00 93.38 207 TYR A N 1
ATOM 1650 C CA . TYR A 1 207 ? 22.642 8.155 -0.987 1.00 93.38 207 TYR A CA 1
ATOM 1651 C C . TYR A 1 207 ? 22.835 9.246 -2.049 1.00 93.38 207 TYR A C 1
ATOM 1653 O O . TYR A 1 207 ? 21.856 9.701 -2.646 1.00 93.38 207 TYR A O 1
ATOM 1661 N N . GLY A 1 208 ? 24.078 9.636 -2.337 1.00 94.31 208 GLY A N 1
ATOM 1662 C CA . GLY A 1 208 ? 24.415 10.532 -3.438 1.00 94.31 208 GLY A CA 1
ATOM 1663 C C . GLY A 1 208 ? 23.971 9.991 -4.798 1.00 94.31 208 GLY A C 1
ATOM 1664 O O . GLY A 1 208 ? 23.381 10.743 -5.581 1.00 94.31 208 GLY A O 1
ATOM 1665 N N . VAL A 1 209 ? 24.152 8.688 -5.046 1.00 94.88 209 VAL A N 1
ATOM 1666 C CA . VAL A 1 209 ? 23.657 8.006 -6.259 1.00 94.88 209 VAL A CA 1
ATOM 1667 C C . VAL A 1 209 ? 22.132 8.107 -6.362 1.00 94.88 209 VAL A C 1
ATOM 1669 O O . VAL A 1 209 ? 21.619 8.556 -7.390 1.00 94.88 209 VAL A O 1
ATOM 1672 N N . MET A 1 210 ? 21.402 7.821 -5.279 1.00 95.94 210 MET A N 1
ATOM 1673 C CA . MET A 1 210 ? 19.942 7.970 -5.245 1.00 95.94 210 MET A CA 1
ATOM 1674 C C . MET A 1 210 ? 19.488 9.415 -5.507 1.00 95.94 210 MET A C 1
ATOM 1676 O O . MET A 1 210 ? 18.506 9.637 -6.219 1.00 95.94 210 MET A O 1
ATOM 1680 N N . ILE A 1 211 ? 20.199 10.419 -4.980 1.00 96.19 211 ILE A N 1
ATOM 1681 C CA . ILE A 1 211 ? 19.912 11.836 -5.261 1.00 96.19 211 ILE A CA 1
ATOM 1682 C C . ILE A 1 211 ? 20.101 12.144 -6.753 1.00 96.19 211 ILE A C 1
ATOM 1684 O O . ILE A 1 211 ? 19.280 12.857 -7.336 1.00 96.19 211 ILE A O 1
ATOM 1688 N N . ILE A 1 212 ? 21.167 11.636 -7.380 1.00 95.00 212 ILE A N 1
ATOM 1689 C CA . ILE A 1 212 ? 21.421 11.814 -8.819 1.00 95.00 212 ILE A CA 1
ATOM 1690 C C . ILE A 1 212 ? 20.289 11.184 -9.634 1.00 95.00 212 ILE A C 1
ATOM 1692 O O . ILE A 1 212 ? 19.723 11.852 -10.506 1.00 95.00 212 ILE A O 1
ATOM 1696 N N . TYR A 1 213 ? 19.903 9.951 -9.301 1.00 95.88 213 TYR A N 1
ATOM 1697 C CA . TYR A 1 213 ? 18.788 9.271 -9.950 1.00 95.88 213 TYR A CA 1
ATOM 1698 C C . TYR A 1 213 ? 17.491 10.080 -9.809 1.00 95.88 213 TYR A C 1
ATOM 1700 O O . TYR A 1 213 ? 16.875 10.443 -10.814 1.00 95.88 213 TYR A O 1
ATOM 1708 N N . ALA A 1 214 ? 17.141 10.502 -8.588 1.00 95.31 214 ALA A N 1
ATOM 1709 C CA . ALA A 1 214 ? 15.965 11.330 -8.323 1.00 95.31 214 ALA A CA 1
ATOM 1710 C C . ALA A 1 214 ? 15.975 12.651 -9.117 1.00 95.31 214 ALA A C 1
ATOM 1712 O O . ALA A 1 214 ? 14.941 13.072 -9.647 1.00 95.31 214 ALA A O 1
ATOM 1713 N N . LYS A 1 215 ? 17.136 13.309 -9.262 1.00 93.50 215 LYS A N 1
ATOM 1714 C CA . LYS A 1 215 ? 17.287 14.519 -10.096 1.00 93.50 215 LYS A CA 1
ATOM 1715 C C . LYS A 1 215 ? 16.959 14.233 -11.561 1.00 93.50 215 LYS A C 1
ATOM 1717 O O . LYS A 1 215 ? 16.210 15.005 -12.159 1.00 93.50 215 LYS A O 1
ATOM 1722 N N . SER A 1 216 ? 17.445 13.116 -12.101 1.00 93.00 216 SER A N 1
ATOM 1723 C CA . SER A 1 216 ? 17.227 12.716 -13.499 1.00 93.00 216 SER A CA 1
ATOM 1724 C C . SER A 1 216 ? 15.838 12.138 -13.797 1.00 93.00 216 SER A C 1
ATOM 1726 O O . SER A 1 216 ? 15.416 12.165 -14.948 1.00 93.00 216 SER A O 1
ATOM 1728 N N . PHE A 1 217 ? 15.113 11.677 -12.773 1.00 94.81 217 PHE A N 1
ATOM 1729 C CA . PHE A 1 217 ? 13.853 10.950 -12.933 1.00 94.81 217 PHE A CA 1
ATOM 1730 C C . PHE A 1 217 ? 12.773 11.765 -13.675 1.00 94.81 217 PHE A C 1
ATOM 1732 O O . PHE A 1 217 ? 12.467 12.894 -13.289 1.00 94.81 217 PHE A O 1
ATOM 1739 N N . ASP A 1 218 ? 12.164 11.218 -14.719 1.00 92.25 218 ASP A N 1
ATOM 1740 C CA . ASP A 1 218 ? 11.063 11.832 -15.460 1.00 92.25 218 ASP A CA 1
ATOM 1741 C C . ASP A 1 218 ? 9.715 11.381 -14.883 1.00 92.25 218 ASP A C 1
ATOM 1743 O O . ASP A 1 218 ? 9.253 10.267 -15.120 1.00 92.25 218 ASP A O 1
ATOM 1747 N N . CYS A 1 219 ? 9.073 12.274 -14.129 1.00 89.75 219 CYS A N 1
ATOM 1748 C CA . CYS A 1 219 ? 7.743 12.066 -13.554 1.00 89.75 219 CYS A CA 1
ATOM 1749 C C . CYS A 1 219 ? 6.625 11.969 -14.601 1.00 89.75 219 CYS A C 1
ATOM 1751 O O . CYS A 1 219 ? 5.564 11.427 -14.314 1.00 89.75 219 CYS A O 1
ATOM 1753 N N . SER A 1 220 ? 6.821 12.574 -15.775 1.00 88.44 220 SER A N 1
ATOM 1754 C CA . SER A 1 220 ? 5.785 12.684 -16.808 1.00 88.44 220 SER A CA 1
ATOM 1755 C C . SER A 1 220 ? 5.731 11.470 -17.730 1.00 88.44 220 SER A C 1
ATOM 1757 O O . SER A 1 220 ? 4.693 11.206 -18.333 1.00 88.44 220 SER A O 1
ATOM 1759 N N . ALA A 1 221 ? 6.841 10.741 -17.825 1.00 91.56 221 ALA A N 1
ATOM 1760 C CA . ALA A 1 221 ? 6.988 9.544 -18.635 1.00 91.56 221 ALA A CA 1
ATOM 1761 C C . ALA A 1 221 ? 7.816 8.516 -17.857 1.00 91.56 221 ALA A C 1
ATOM 1763 O O . ALA A 1 221 ? 8.982 8.257 -18.169 1.00 91.56 221 ALA A O 1
ATOM 1764 N N . VAL A 1 222 ? 7.208 7.972 -16.798 1.00 94.00 222 VAL A N 1
ATOM 1765 C CA . VAL A 1 222 ? 7.863 7.062 -15.849 1.00 94.00 222 VAL A CA 1
ATOM 1766 C C . VAL A 1 222 ? 8.507 5.877 -16.569 1.00 94.00 222 VAL A C 1
ATOM 1768 O O . VAL A 1 222 ? 9.630 5.501 -16.246 1.00 94.00 222 VAL A O 1
ATOM 1771 N N . GLU A 1 223 ? 7.854 5.367 -17.611 1.00 95.00 223 GLU A N 1
ATOM 1772 C CA . GLU A 1 223 ? 8.299 4.240 -18.426 1.00 95.00 223 GLU A CA 1
ATOM 1773 C C . GLU A 1 223 ? 9.599 4.483 -19.210 1.00 95.00 223 GLU A C 1
ATOM 1775 O O . GLU A 1 223 ? 10.185 3.534 -19.733 1.00 95.00 223 GLU A O 1
ATOM 1780 N N . ARG A 1 224 ? 10.047 5.741 -19.324 1.00 95.31 224 ARG A N 1
ATOM 1781 C CA . ARG A 1 224 ? 11.294 6.119 -20.008 1.00 95.31 224 ARG A CA 1
ATOM 1782 C C . ARG A 1 224 ? 12.498 6.178 -19.082 1.00 95.31 224 ARG A C 1
ATOM 1784 O O . ARG A 1 224 ? 13.617 6.312 -19.573 1.00 95.31 224 ARG A O 1
ATOM 1791 N N . ASN A 1 225 ? 12.279 6.121 -17.772 1.00 96.81 225 ASN A N 1
ATOM 1792 C CA . ASN A 1 225 ? 13.375 6.100 -16.819 1.00 96.81 225 ASN A CA 1
ATOM 1793 C C . ASN A 1 225 ? 14.142 4.787 -16.934 1.00 96.81 225 ASN A C 1
ATOM 1795 O O . ASN A 1 225 ? 13.561 3.721 -17.138 1.00 96.81 225 ASN A O 1
ATOM 1799 N N . GLU A 1 226 ? 15.454 4.855 -16.764 1.00 96.38 226 GLU A N 1
ATOM 1800 C CA . GLU A 1 226 ? 16.259 3.654 -16.595 1.00 96.38 226 GLU A CA 1
ATOM 1801 C C . GLU A 1 226 ? 15.871 2.953 -15.285 1.00 96.38 226 GLU A C 1
ATOM 1803 O O . GLU A 1 226 ? 15.576 3.614 -14.282 1.00 96.38 226 GLU A O 1
ATOM 1808 N N . ILE A 1 227 ? 15.840 1.618 -15.300 1.00 96.50 227 ILE A N 1
ATOM 1809 C CA . ILE A 1 227 ? 15.679 0.829 -14.077 1.00 96.50 227 ILE A CA 1
ATOM 1810 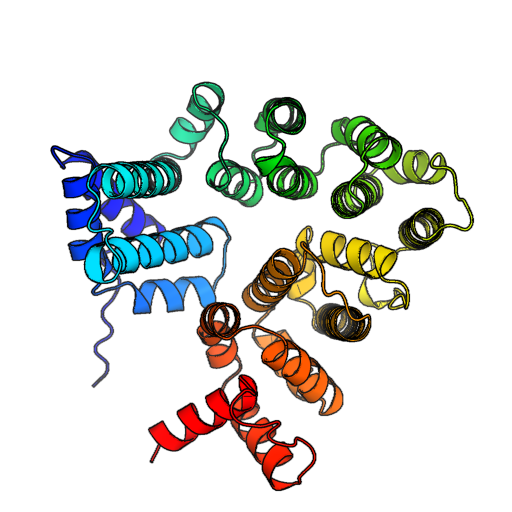C C . ILE A 1 227 ? 17.038 0.820 -13.373 1.00 96.50 227 ILE A C 1
ATOM 1812 O O . ILE A 1 227 ? 17.987 0.289 -13.948 1.00 96.50 227 ILE A O 1
ATOM 1816 N N . PRO A 1 228 ? 17.158 1.403 -12.170 1.00 94.19 228 PRO A N 1
ATOM 1817 C CA . PRO A 1 228 ? 18.447 1.510 -11.511 1.00 94.19 228 PRO A CA 1
ATOM 1818 C C . PRO A 1 228 ? 18.947 0.134 -11.064 1.00 94.19 228 PRO A C 1
ATOM 1820 O O . PRO A 1 228 ? 18.160 -0.746 -10.712 1.00 94.19 228 PRO A O 1
ATOM 1823 N N . GLU A 1 229 ? 20.265 -0.044 -11.063 1.00 90.50 229 GLU A N 1
ATOM 1824 C CA . GLU A 1 229 ? 20.908 -1.264 -10.558 1.00 90.50 229 GLU A CA 1
ATOM 1825 C C . GLU A 1 229 ? 21.172 -1.191 -9.046 1.00 90.50 229 GLU A C 1
ATOM 1827 O O . GLU A 1 229 ? 21.304 -2.225 -8.391 1.00 90.50 229 GLU A O 1
ATOM 1832 N N . ASP A 1 230 ? 21.231 0.021 -8.480 1.00 92.12 230 ASP A N 1
ATOM 1833 C CA . ASP A 1 230 ? 21.468 0.234 -7.057 1.00 92.12 230 ASP A CA 1
ATOM 1834 C C . ASP A 1 230 ? 20.170 0.227 -6.238 1.00 92.12 230 ASP A C 1
ATOM 1836 O O . ASP A 1 230 ? 19.115 0.732 -6.635 1.00 92.12 230 ASP A O 1
ATOM 1840 N N . LEU A 1 231 ? 20.271 -0.336 -5.039 1.00 91.00 231 LEU A N 1
ATOM 1841 C CA . LEU A 1 231 ? 19.144 -0.558 -4.148 1.00 91.00 231 LEU A CA 1
ATOM 1842 C C . LEU A 1 231 ? 18.455 0.737 -3.698 1.00 91.00 231 LEU A C 1
ATOM 1844 O O . LEU A 1 231 ? 17.234 0.762 -3.552 1.00 91.00 231 LEU A O 1
ATOM 1848 N N . PHE A 1 232 ? 19.202 1.811 -3.450 1.00 93.06 232 PHE A N 1
ATOM 1849 C CA . PHE A 1 232 ? 18.623 3.032 -2.887 1.00 93.06 232 PHE A CA 1
ATOM 1850 C C . PHE A 1 232 ? 17.777 3.749 -3.940 1.00 93.06 232 PHE A C 1
ATOM 1852 O O . PHE A 1 232 ? 16.635 4.125 -3.665 1.00 93.06 232 PHE A O 1
ATOM 1859 N N . SER A 1 233 ? 18.267 3.837 -5.175 1.00 95.44 233 SER A N 1
ATOM 1860 C CA . SER A 1 233 ? 17.491 4.325 -6.315 1.00 95.44 233 SER A CA 1
ATOM 1861 C C . SER A 1 233 ? 16.274 3.444 -6.611 1.00 95.44 233 SER A C 1
ATOM 1863 O O . SER A 1 233 ? 15.203 3.980 -6.906 1.00 95.44 233 SER A O 1
ATOM 1865 N N . LEU A 1 234 ? 16.387 2.115 -6.469 1.00 94.88 234 LEU A N 1
ATOM 1866 C CA . LEU A 1 234 ? 15.239 1.203 -6.577 1.00 94.88 234 LEU A CA 1
ATOM 1867 C C . LEU A 1 234 ? 14.175 1.501 -5.504 1.00 94.88 234 LEU A C 1
ATOM 1869 O O . LEU A 1 234 ? 12.986 1.557 -5.823 1.00 94.88 234 LEU A O 1
ATOM 1873 N N . ILE A 1 235 ? 14.580 1.759 -4.253 1.00 92.94 235 ILE A N 1
ATOM 1874 C CA . ILE A 1 235 ? 13.665 2.151 -3.166 1.00 92.94 235 ILE A CA 1
ATOM 1875 C C . ILE A 1 235 ? 13.001 3.496 -3.482 1.00 92.94 235 ILE A C 1
ATOM 1877 O O . ILE A 1 235 ? 11.785 3.620 -3.340 1.00 92.94 235 ILE A O 1
ATOM 1881 N N . PHE A 1 236 ? 13.751 4.499 -3.948 1.00 95.06 236 PHE A N 1
ATOM 1882 C CA . PHE A 1 236 ? 13.174 5.778 -4.378 1.00 95.06 236 PHE A CA 1
ATOM 1883 C C . PHE A 1 236 ? 12.104 5.589 -5.459 1.00 95.06 236 PHE A C 1
ATOM 1885 O O . PHE A 1 236 ? 10.992 6.102 -5.318 1.00 95.06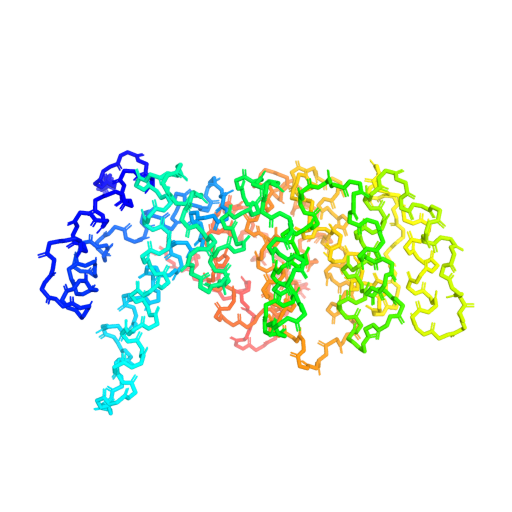 236 PHE A O 1
ATOM 1892 N N . ALA A 1 237 ? 12.418 4.824 -6.507 1.00 95.62 237 ALA A N 1
ATOM 1893 C CA . ALA A 1 237 ? 11.491 4.544 -7.594 1.00 95.62 237 ALA A CA 1
ATOM 1894 C C . ALA A 1 237 ? 10.231 3.822 -7.089 1.00 95.62 237 ALA A C 1
ATOM 1896 O O . ALA A 1 237 ? 9.118 4.214 -7.443 1.00 95.62 237 ALA A O 1
ATOM 1897 N N . LEU A 1 238 ? 10.385 2.830 -6.203 1.00 94.06 238 LEU A N 1
ATOM 1898 C CA . LEU A 1 238 ? 9.264 2.123 -5.580 1.00 94.06 238 LEU A CA 1
ATOM 1899 C C . LEU A 1 238 ? 8.348 3.090 -4.818 1.00 94.06 238 LEU A C 1
ATOM 1901 O O . LEU A 1 238 ? 7.138 3.100 -5.043 1.00 94.06 238 LEU A O 1
ATOM 1905 N N . ARG A 1 239 ? 8.918 3.941 -3.954 1.00 92.00 239 ARG A N 1
ATOM 1906 C CA . ARG A 1 239 ? 8.152 4.921 -3.163 1.00 92.00 239 ARG A CA 1
ATOM 1907 C C . ARG A 1 239 ? 7.462 5.958 -4.046 1.00 92.00 239 ARG A C 1
ATOM 1909 O O . ARG A 1 239 ? 6.338 6.369 -3.753 1.00 92.00 239 ARG A O 1
ATOM 1916 N N . TYR A 1 240 ? 8.091 6.352 -5.153 1.00 92.81 240 TYR A N 1
ATOM 1917 C CA . TYR A 1 240 ? 7.447 7.207 -6.141 1.00 92.81 240 TYR A CA 1
ATOM 1918 C C . TYR A 1 240 ? 6.209 6.528 -6.746 1.00 92.81 240 TYR A C 1
ATOM 1920 O O . TYR A 1 240 ? 5.140 7.142 -6.755 1.00 92.81 240 TYR A O 1
ATOM 1928 N N . VAL A 1 241 ? 6.322 5.270 -7.187 1.00 92.81 241 VAL A N 1
ATOM 1929 C CA . VAL A 1 241 ? 5.208 4.493 -7.765 1.00 92.81 241 VAL A CA 1
ATOM 1930 C C . VAL A 1 241 ? 4.058 4.334 -6.770 1.00 92.81 241 VAL A C 1
ATOM 1932 O O . VAL A 1 241 ? 2.917 4.638 -7.110 1.00 92.81 241 VAL A O 1
ATOM 1935 N N . GLU A 1 242 ? 4.339 3.940 -5.526 1.00 89.38 242 GLU A N 1
ATOM 1936 C CA . GLU A 1 242 ? 3.308 3.780 -4.486 1.00 89.38 242 GLU A CA 1
ATOM 1937 C C . GLU A 1 242 ? 2.495 5.057 -4.248 1.00 89.38 242 GLU A C 1
ATOM 1939 O O . GLU A 1 242 ? 1.287 5.004 -4.005 1.00 89.38 242 GLU A O 1
ATOM 1944 N N . SER A 1 243 ? 3.152 6.215 -4.338 1.00 86.38 243 SER A N 1
ATOM 1945 C CA . SER A 1 243 ? 2.511 7.515 -4.134 1.00 86.38 243 SER A CA 1
ATOM 1946 C C . SER A 1 243 ? 1.707 8.020 -5.343 1.00 86.38 243 SER A C 1
ATOM 1948 O O . SER A 1 243 ? 1.117 9.099 -5.263 1.00 86.38 243 SER A O 1
ATOM 1950 N N . ASN A 1 244 ? 1.703 7.296 -6.470 1.00 87.19 244 ASN A N 1
ATOM 1951 C CA . ASN A 1 244 ? 1.084 7.709 -7.733 1.00 87.19 244 ASN A CA 1
ATOM 1952 C C . ASN A 1 244 ? 0.318 6.543 -8.383 1.00 87.19 244 ASN A C 1
ATOM 1954 O O . ASN A 1 244 ? 0.732 5.993 -9.401 1.00 87.19 244 ASN A O 1
ATOM 1958 N N . ARG A 1 245 ? -0.829 6.168 -7.811 1.00 82.75 245 ARG A N 1
ATOM 1959 C CA . ARG A 1 245 ? -1.614 5.006 -8.277 1.00 82.75 245 ARG A CA 1
ATOM 1960 C C . ARG A 1 245 ? -2.146 5.131 -9.694 1.00 82.75 245 ARG A C 1
ATOM 1962 O O . ARG A 1 245 ? -2.284 4.118 -10.367 1.00 82.75 245 ARG A O 1
ATOM 1969 N N . ASP A 1 246 ? -2.377 6.353 -10.161 1.00 85.44 246 ASP A N 1
ATOM 1970 C CA . ASP A 1 246 ? -2.842 6.620 -11.526 1.00 85.44 246 ASP A CA 1
ATOM 1971 C C . ASP A 1 246 ? -1.851 6.103 -12.591 1.00 85.44 246 ASP A C 1
ATOM 1973 O O . ASP A 1 246 ? -2.219 5.900 -13.743 1.00 85.44 246 ASP A O 1
ATOM 1977 N N . LEU A 1 247 ? -0.598 5.824 -12.212 1.00 86.12 247 LEU A N 1
ATOM 1978 C CA . LEU A 1 247 ? 0.397 5.180 -13.074 1.00 86.12 247 LEU A CA 1
ATOM 1979 C C . LEU A 1 247 ? 0.083 3.704 -13.363 1.00 86.12 247 LEU A C 1
ATOM 1981 O O . LEU A 1 247 ? 0.526 3.157 -14.370 1.00 86.12 247 LEU A O 1
ATOM 1985 N N . LEU A 1 248 ? -0.667 3.037 -12.483 1.00 90.31 248 LEU A N 1
ATOM 1986 C CA . LEU A 1 248 ? -0.878 1.588 -12.515 1.00 90.31 248 LEU A CA 1
ATOM 1987 C C . LEU A 1 248 ? -1.995 1.154 -13.479 1.00 90.31 248 LEU A C 1
ATOM 1989 O O . LEU A 1 248 ? -2.272 -0.041 -13.606 1.00 90.31 248 LEU A O 1
ATOM 1993 N N . VAL A 1 249 ? -2.618 2.108 -14.178 1.00 89.81 249 VAL A N 1
ATOM 1994 C CA . VAL A 1 249 ? -3.659 1.875 -15.196 1.00 89.81 249 VAL A CA 1
ATOM 1995 C C . VAL A 1 249 ? -3.167 2.095 -16.632 1.00 89.81 249 VAL A C 1
ATOM 1997 O O . VAL A 1 249 ? -3.959 2.014 -17.570 1.00 89.81 249 VAL A O 1
ATOM 2000 N N . ASP A 1 250 ? -1.867 2.330 -16.833 1.00 92.75 250 ASP A N 1
ATOM 2001 C CA . ASP A 1 250 ? -1.228 2.390 -18.153 1.00 92.75 250 ASP A CA 1
ATOM 2002 C C . ASP A 1 250 ? -0.339 1.158 -18.393 1.00 92.75 250 ASP A C 1
ATOM 2004 O O . ASP A 1 250 ? 0.514 0.823 -17.572 1.00 92.75 250 ASP A O 1
ATOM 2008 N N . THR A 1 251 ? -0.502 0.482 -19.537 1.00 93.56 251 THR A N 1
ATOM 2009 C CA . THR A 1 251 ? 0.204 -0.782 -19.819 1.00 93.56 251 THR A CA 1
ATOM 2010 C C . THR A 1 251 ? 1.726 -0.608 -19.891 1.00 93.56 251 THR A C 1
ATOM 2012 O O . THR A 1 251 ? 2.468 -1.491 -19.453 1.00 93.56 251 THR A O 1
ATOM 2015 N N . ARG A 1 252 ? 2.228 0.510 -20.439 1.00 95.00 252 ARG A N 1
ATOM 2016 C CA . ARG A 1 252 ? 3.682 0.731 -20.582 1.00 95.00 252 ARG A CA 1
ATOM 2017 C C . ARG A 1 252 ? 4.326 1.016 -19.237 1.00 95.00 252 ARG A C 1
ATOM 2019 O O . ARG A 1 252 ? 5.362 0.438 -18.915 1.00 95.00 252 ARG A O 1
ATOM 2026 N N . THR A 1 253 ? 3.676 1.861 -18.452 1.00 95.44 253 THR A N 1
ATOM 2027 C CA . THR A 1 253 ? 4.084 2.191 -17.093 1.00 95.44 253 THR A CA 1
ATOM 2028 C C . THR A 1 253 ? 4.045 0.952 -16.212 1.00 95.44 253 THR A C 1
ATOM 2030 O O . THR A 1 253 ? 5.019 0.665 -15.525 1.00 95.44 253 THR A O 1
ATOM 2033 N N . LEU A 1 254 ? 2.992 0.137 -16.306 1.00 95.25 254 LEU A N 1
ATOM 2034 C CA . LEU A 1 254 ? 2.901 -1.122 -15.571 1.00 95.25 254 LEU A CA 1
ATOM 2035 C C . LEU A 1 254 ? 4.022 -2.103 -15.954 1.00 95.25 254 LEU A C 1
ATOM 2037 O O . LEU A 1 254 ? 4.590 -2.748 -15.077 1.00 95.25 254 LEU A O 1
ATOM 2041 N N . ALA A 1 255 ? 4.402 -2.182 -17.234 1.00 96.06 255 ALA A N 1
ATOM 2042 C CA . ALA A 1 255 ? 5.542 -2.996 -17.666 1.00 96.06 255 ALA A CA 1
ATOM 2043 C C . ALA A 1 255 ? 6.867 -2.516 -17.060 1.00 96.06 255 ALA A C 1
ATOM 2045 O O . ALA A 1 255 ? 7.690 -3.338 -16.654 1.00 96.06 255 ALA A O 1
ATOM 2046 N N . TRP A 1 256 ? 7.057 -1.200 -16.965 1.00 97.19 256 TRP A N 1
ATOM 2047 C CA . TRP A 1 256 ? 8.206 -0.609 -16.286 1.00 97.19 256 TRP A CA 1
ATOM 2048 C C . TRP A 1 256 ? 8.190 -0.900 -14.778 1.00 97.19 256 TRP A C 1
ATOM 2050 O O . TRP A 1 256 ? 9.207 -1.310 -14.226 1.00 97.19 256 TRP A O 1
ATOM 2060 N N . VAL A 1 257 ? 7.030 -0.789 -14.122 1.00 97.12 257 VAL A N 1
ATOM 2061 C CA . VAL A 1 257 ? 6.861 -1.113 -12.695 1.00 97.12 257 VAL A CA 1
ATOM 2062 C C . VAL A 1 257 ? 7.156 -2.590 -12.420 1.00 97.12 257 VAL A C 1
ATOM 2064 O O . VAL A 1 257 ? 7.856 -2.903 -11.463 1.00 97.12 257 VAL A O 1
ATOM 2067 N N . VAL A 1 258 ? 6.692 -3.510 -13.268 1.00 96.38 258 VAL A N 1
ATOM 2068 C CA . VAL A 1 258 ? 7.010 -4.944 -13.149 1.00 96.38 258 VAL A CA 1
ATOM 2069 C C . VAL A 1 258 ? 8.519 -5.185 -13.270 1.00 96.38 258 VAL A C 1
ATOM 2071 O O . VAL A 1 258 ? 9.088 -5.922 -12.464 1.00 96.38 258 VAL A O 1
ATOM 2074 N N . ALA A 1 259 ? 9.192 -4.521 -14.214 1.00 96.00 259 ALA A N 1
ATOM 2075 C CA . ALA A 1 259 ? 10.647 -4.600 -14.335 1.00 96.00 259 ALA A CA 1
ATOM 2076 C C . ALA A 1 259 ? 11.365 -4.033 -13.095 1.00 96.00 259 ALA A C 1
ATOM 2078 O O . ALA A 1 259 ? 12.317 -4.644 -12.613 1.00 96.00 259 ALA A O 1
ATOM 2079 N N . LEU A 1 260 ? 10.878 -2.917 -12.541 1.00 96.25 260 LEU A N 1
ATOM 2080 C CA . LEU A 1 260 ? 11.387 -2.322 -11.303 1.00 96.25 260 LEU A CA 1
ATOM 2081 C C . LEU A 1 260 ? 11.284 -3.299 -10.123 1.00 96.25 260 LEU A C 1
ATOM 2083 O O . LEU A 1 260 ? 12.273 -3.525 -9.427 1.00 96.25 260 LEU A O 1
ATOM 2087 N N . LEU A 1 261 ? 10.107 -3.900 -9.913 1.00 95.06 261 LEU A N 1
ATOM 2088 C CA . LEU A 1 261 ? 9.882 -4.871 -8.839 1.00 95.06 261 LEU A CA 1
ATOM 2089 C C . LEU A 1 261 ? 10.792 -6.093 -8.993 1.00 95.06 261 LEU A C 1
ATOM 2091 O O . LEU A 1 261 ? 11.403 -6.532 -8.020 1.00 95.06 261 LEU A O 1
ATOM 2095 N N . ARG A 1 262 ? 10.952 -6.602 -10.220 1.00 93.19 262 ARG A N 1
ATOM 2096 C CA . ARG A 1 262 ? 11.873 -7.708 -10.504 1.00 93.19 262 ARG A CA 1
ATOM 2097 C C . ARG A 1 262 ? 13.326 -7.344 -10.186 1.00 93.19 262 ARG A C 1
ATOM 2099 O O . ARG A 1 262 ? 14.038 -8.156 -9.593 1.00 93.19 262 ARG A O 1
ATOM 2106 N N . SER A 1 263 ? 13.778 -6.148 -10.562 1.00 93.81 263 SER A N 1
ATOM 2107 C CA . SER A 1 263 ? 15.129 -5.673 -10.234 1.00 93.81 263 SER A CA 1
ATOM 2108 C C . SER A 1 263 ? 15.336 -5.534 -8.728 1.00 93.81 263 SER A C 1
ATOM 2110 O O . SER A 1 263 ? 16.378 -5.938 -8.221 1.00 93.81 263 SER A O 1
ATOM 2112 N N . LEU A 1 264 ? 14.325 -5.063 -7.996 1.00 91.62 264 LEU A N 1
ATOM 2113 C CA . LEU A 1 264 ? 14.371 -4.952 -6.540 1.00 91.62 264 LEU A CA 1
ATOM 2114 C C . LEU A 1 264 ? 14.483 -6.315 -5.841 1.00 91.62 264 LEU A C 1
ATOM 2116 O O . LEU A 1 264 ? 15.281 -6.462 -4.917 1.00 91.62 264 LEU A O 1
ATOM 2120 N N . ILE A 1 265 ? 13.763 -7.329 -6.327 1.00 89.44 265 ILE A N 1
ATOM 2121 C CA . ILE A 1 265 ? 13.891 -8.715 -5.845 1.00 89.44 265 ILE A CA 1
ATOM 2122 C C . ILE A 1 265 ? 15.314 -9.240 -6.091 1.00 89.44 265 ILE A C 1
ATOM 2124 O O . ILE A 1 265 ? 15.936 -9.824 -5.203 1.00 89.44 265 ILE A O 1
ATOM 2128 N N . ARG A 1 266 ? 15.866 -8.993 -7.286 1.00 87.88 266 ARG A N 1
ATOM 2129 C CA . ARG A 1 266 ? 17.218 -9.436 -7.670 1.00 87.88 266 ARG A CA 1
ATOM 2130 C C . ARG A 1 266 ? 18.341 -8.717 -6.930 1.00 87.88 266 ARG A C 1
ATOM 2132 O O . ARG A 1 266 ? 19.385 -9.326 -6.718 1.00 87.88 266 ARG A O 1
ATOM 2139 N N . ALA A 1 267 ? 18.131 -7.466 -6.522 1.00 85.62 267 ALA A N 1
ATOM 2140 C CA . ALA A 1 267 ? 19.080 -6.715 -5.702 1.00 85.62 267 ALA A CA 1
ATOM 2141 C C . ALA A 1 267 ? 19.302 -7.358 -4.317 1.00 85.62 267 ALA A C 1
ATOM 2143 O O . ALA A 1 267 ? 20.245 -6.997 -3.618 1.00 85.62 267 ALA A O 1
ATOM 2144 N N . GLY A 1 268 ? 18.472 -8.337 -3.930 1.00 70.50 268 GLY A N 1
ATOM 2145 C CA . GLY A 1 268 ? 18.685 -9.147 -2.735 1.00 70.50 268 GLY A CA 1
ATOM 2146 C C . GLY A 1 268 ? 18.426 -8.372 -1.447 1.00 70.50 268 GLY A C 1
ATOM 2147 O O . GLY A 1 268 ? 19.204 -8.446 -0.495 1.00 70.50 268 GLY A O 1
ATOM 2148 N N . TYR A 1 269 ? 17.343 -7.597 -1.422 1.00 66.62 269 TYR A N 1
ATOM 2149 C CA . TYR A 1 269 ? 16.973 -6.780 -0.273 1.00 66.62 269 TYR A CA 1
ATOM 2150 C C . TYR A 1 269 ? 16.379 -7.632 0.860 1.00 66.62 269 TYR A C 1
ATOM 2152 O O . TYR A 1 269 ? 15.171 -7.825 0.934 1.00 66.62 269 TYR A O 1
ATOM 2160 N N . PHE A 1 270 ? 17.232 -8.158 1.745 1.00 63.81 270 PHE A N 1
ATOM 2161 C CA . PHE A 1 270 ? 16.837 -9.068 2.834 1.00 63.81 270 PHE A CA 1
ATOM 2162 C C . PHE A 1 270 ? 17.204 -8.519 4.220 1.00 63.81 270 PHE A C 1
ATOM 2164 O O . PHE A 1 270 ? 18.075 -9.044 4.913 1.00 63.81 270 PHE A O 1
ATOM 2171 N N . ASN A 1 271 ? 16.565 -7.429 4.634 1.00 69.88 271 ASN A N 1
ATOM 2172 C CA . ASN A 1 271 ? 16.769 -6.814 5.950 1.00 69.88 271 ASN A CA 1
ATOM 2173 C C . ASN A 1 271 ? 15.418 -6.548 6.647 1.00 69.88 271 ASN A C 1
ATOM 2175 O O . ASN A 1 271 ? 14.387 -7.078 6.238 1.00 69.88 271 ASN A O 1
ATOM 2179 N N . SER A 1 272 ? 15.411 -5.730 7.705 1.00 66.31 272 SER A N 1
ATOM 2180 C CA . SER A 1 272 ? 14.204 -5.374 8.473 1.00 66.31 272 SER A CA 1
ATOM 2181 C C . SER A 1 272 ? 13.075 -4.739 7.649 1.00 66.31 272 SER A C 1
ATOM 2183 O O . SER A 1 272 ? 11.978 -4.585 8.168 1.00 66.31 272 SER A O 1
ATOM 2185 N N . PHE A 1 273 ? 13.329 -4.375 6.392 1.00 72.94 273 PHE A N 1
ATOM 2186 C CA . PHE A 1 273 ? 12.382 -3.717 5.492 1.00 72.94 273 PHE A CA 1
ATOM 2187 C C . PHE A 1 273 ? 11.725 -4.687 4.493 1.00 72.94 273 PHE A C 1
ATOM 2189 O O . PHE A 1 273 ? 11.052 -4.268 3.553 1.00 72.94 273 PHE A O 1
ATOM 2196 N N . LEU A 1 274 ? 11.933 -5.993 4.659 1.00 85.25 274 LEU A N 1
ATOM 2197 C CA . LEU A 1 274 ? 11.390 -7.001 3.753 1.00 85.25 274 LEU A CA 1
ATOM 2198 C C . LEU A 1 274 ? 9.854 -7.110 3.841 1.00 85.25 274 LEU A C 1
ATOM 2200 O O . LEU A 1 274 ? 9.190 -7.151 2.809 1.00 85.25 274 LEU A O 1
ATOM 2204 N N . ASP A 1 275 ? 9.281 -7.058 5.049 1.00 88.19 275 ASP A N 1
ATOM 2205 C CA . ASP A 1 275 ? 7.817 -7.021 5.255 1.00 88.19 275 ASP A CA 1
ATOM 2206 C C . ASP A 1 275 ? 7.178 -5.817 4.547 1.00 88.19 275 ASP A C 1
ATOM 2208 O O . ASP A 1 275 ? 6.164 -5.902 3.856 1.00 88.19 275 ASP A O 1
ATOM 2212 N N . ASP A 1 276 ? 7.858 -4.686 4.667 1.00 85.44 276 ASP A N 1
ATOM 2213 C CA . ASP A 1 276 ? 7.510 -3.420 4.053 1.00 85.44 276 ASP A CA 1
ATOM 2214 C C . ASP A 1 276 ? 7.520 -3.474 2.524 1.00 85.44 276 ASP A C 1
ATOM 2216 O O . ASP A 1 276 ? 6.646 -2.891 1.877 1.00 85.44 276 ASP A O 1
ATOM 2220 N N . LEU A 1 277 ? 8.486 -4.192 1.949 1.00 88.88 277 LEU A N 1
ATOM 2221 C CA . LEU A 1 277 ? 8.547 -4.481 0.523 1.00 88.88 277 LEU A CA 1
ATOM 2222 C C . LEU A 1 277 ? 7.402 -5.405 0.085 1.00 88.88 277 LEU A C 1
ATOM 2224 O O . LEU A 1 277 ? 6.763 -5.138 -0.934 1.00 88.88 277 LEU A O 1
ATOM 2228 N N . TYR A 1 278 ? 7.089 -6.453 0.849 1.00 92.19 278 TYR A N 1
ATOM 2229 C CA . TYR A 1 278 ? 5.958 -7.331 0.535 1.00 92.19 278 TYR A CA 1
ATOM 2230 C C . TYR A 1 278 ? 4.634 -6.567 0.507 1.00 92.19 278 TYR A C 1
ATOM 2232 O O . TYR A 1 278 ? 3.857 -6.720 -0.440 1.00 92.19 278 TYR A O 1
ATOM 2240 N N . ARG A 1 279 ? 4.407 -5.676 1.482 1.00 90.94 279 ARG A N 1
ATOM 2241 C CA . ARG A 1 279 ? 3.241 -4.777 1.497 1.00 90.94 279 ARG A CA 1
ATOM 2242 C C . ARG A 1 279 ? 3.197 -3.891 0.258 1.00 90.94 279 ARG A C 1
ATOM 2244 O O . ARG A 1 279 ? 2.144 -3.793 -0.364 1.00 90.94 279 ARG A O 1
ATOM 2251 N N . SER A 1 280 ? 4.327 -3.299 -0.131 1.00 91.69 280 SER A N 1
ATOM 2252 C CA . SER A 1 280 ? 4.438 -2.468 -1.335 1.00 91.69 280 SER A CA 1
ATOM 2253 C C . SER A 1 280 ? 4.085 -3.218 -2.615 1.00 91.69 280 SER A C 1
ATOM 2255 O O . SER A 1 280 ? 3.318 -2.720 -3.438 1.00 91.69 280 SER A O 1
ATOM 2257 N N . ILE A 1 281 ? 4.613 -4.433 -2.778 1.00 94.31 281 ILE A N 1
ATOM 2258 C CA . ILE A 1 281 ? 4.315 -5.286 -3.933 1.00 94.31 281 ILE A CA 1
ATOM 2259 C C . ILE A 1 281 ? 2.827 -5.631 -3.961 1.00 94.31 281 ILE A C 1
ATOM 2261 O O . ILE A 1 281 ? 2.180 -5.448 -4.992 1.00 94.31 281 ILE A O 1
ATOM 2265 N N . CYS A 1 282 ? 2.267 -6.081 -2.834 1.00 93.94 282 CYS A N 1
ATOM 2266 C CA . CYS A 1 282 ? 0.846 -6.413 -2.748 1.00 93.94 282 CYS A CA 1
ATOM 2267 C C . CYS A 1 282 ? -0.019 -5.212 -3.117 1.00 93.94 282 CYS A C 1
ATOM 2269 O O . CYS A 1 282 ? -0.932 -5.331 -3.930 1.00 93.94 282 CYS A O 1
ATOM 2271 N N . TRP A 1 283 ? 0.322 -4.045 -2.578 1.00 91.94 283 TRP A N 1
ATOM 2272 C CA . TRP A 1 283 ? -0.362 -2.798 -2.860 1.00 91.94 283 TRP A CA 1
ATOM 2273 C C . TRP A 1 283 ? -0.349 -2.452 -4.352 1.00 91.94 283 TRP A C 1
ATOM 2275 O O . TRP A 1 283 ? -1.396 -2.233 -4.957 1.00 91.94 283 TRP A O 1
ATOM 2285 N N . ILE A 1 284 ? 0.824 -2.476 -4.983 1.00 94.75 284 ILE A N 1
ATOM 2286 C CA . ILE A 1 284 ? 0.963 -2.207 -6.418 1.00 94.75 284 ILE A CA 1
ATOM 2287 C C . ILE A 1 284 ? 0.128 -3.190 -7.245 1.00 94.75 284 ILE A C 1
ATOM 2289 O O . ILE A 1 284 ? -0.552 -2.778 -8.184 1.00 94.75 284 ILE A O 1
ATOM 2293 N N . LEU A 1 285 ? 0.133 -4.477 -6.894 1.00 94.62 285 LEU A N 1
ATOM 2294 C CA . LEU A 1 285 ? -0.624 -5.496 -7.620 1.00 94.62 285 LEU A CA 1
ATOM 2295 C C . LEU A 1 285 ? -2.140 -5.339 -7.434 1.00 94.62 285 LEU A C 1
ATOM 2297 O O . LEU A 1 285 ? -2.876 -5.449 -8.415 1.00 94.62 285 LEU A O 1
ATOM 2301 N N . VAL A 1 286 ? -2.614 -5.025 -6.224 1.00 92.75 286 VAL A N 1
ATOM 2302 C CA . VAL A 1 286 ? -4.040 -4.767 -5.944 1.00 92.75 286 VAL A CA 1
ATOM 2303 C C . VAL A 1 286 ? -4.560 -3.598 -6.778 1.00 92.75 286 VAL A C 1
ATOM 2305 O O . VAL A 1 286 ? -5.641 -3.703 -7.360 1.00 92.75 286 VAL A O 1
ATOM 2308 N N . PHE A 1 287 ? -3.784 -2.521 -6.904 1.00 92.25 287 PHE A N 1
ATOM 2309 C CA . PHE A 1 287 ? -4.180 -1.326 -7.659 1.00 92.25 287 PHE A CA 1
ATOM 2310 C C . PHE A 1 287 ? -3.823 -1.373 -9.150 1.00 92.25 287 PHE A C 1
ATOM 2312 O O . PHE A 1 287 ? -4.212 -0.476 -9.895 1.00 92.25 287 PHE A O 1
ATOM 2319 N N . ALA A 1 288 ? -3.139 -2.419 -9.620 1.00 93.75 288 ALA A N 1
ATOM 2320 C CA . ALA A 1 288 ? -2.876 -2.596 -11.041 1.00 93.75 288 ALA A CA 1
ATOM 2321 C C . ALA A 1 288 ? -4.181 -2.756 -11.836 1.00 93.75 288 ALA A C 1
ATOM 2323 O O . ALA A 1 288 ? -5.081 -3.526 -11.468 1.00 93.75 288 ALA A O 1
ATOM 2324 N N . GLY A 1 289 ? -4.268 -2.046 -12.962 1.00 92.44 289 GLY A N 1
ATOM 2325 C CA . GLY A 1 289 ? -5.380 -2.158 -13.897 1.00 92.44 289 GLY A CA 1
ATOM 2326 C C . GLY A 1 289 ? -5.499 -3.585 -14.435 1.00 92.44 289 GLY A C 1
ATOM 2327 O O . GLY A 1 289 ? -4.541 -4.146 -14.967 1.00 92.44 289 GLY A O 1
ATOM 2328 N N . VAL A 1 290 ? -6.678 -4.197 -14.284 1.00 92.56 290 VAL A N 1
ATOM 2329 C CA . VAL A 1 290 ? -6.905 -5.613 -14.628 1.00 92.56 290 VAL A CA 1
ATOM 2330 C C . VAL A 1 290 ? -6.653 -5.870 -16.114 1.00 92.56 290 VAL A C 1
ATOM 2332 O O . VAL A 1 290 ? -5.981 -6.837 -16.472 1.00 92.56 290 VAL A O 1
ATOM 2335 N N . GLU A 1 291 ? -7.161 -5.002 -16.988 1.00 93.38 291 GLU A N 1
ATOM 2336 C CA . GLU A 1 291 ? -7.013 -5.161 -18.438 1.00 93.38 291 GLU A CA 1
ATOM 2337 C C . GLU A 1 291 ? -5.576 -4.891 -18.901 1.00 93.38 291 GLU A C 1
ATOM 2339 O O . GLU A 1 291 ? -5.054 -5.625 -19.742 1.00 93.38 291 GLU A O 1
ATOM 2344 N N . GLN A 1 292 ? -4.898 -3.917 -18.292 1.00 94.44 292 GLN A N 1
ATOM 2345 C CA . GLN A 1 292 ? -3.487 -3.6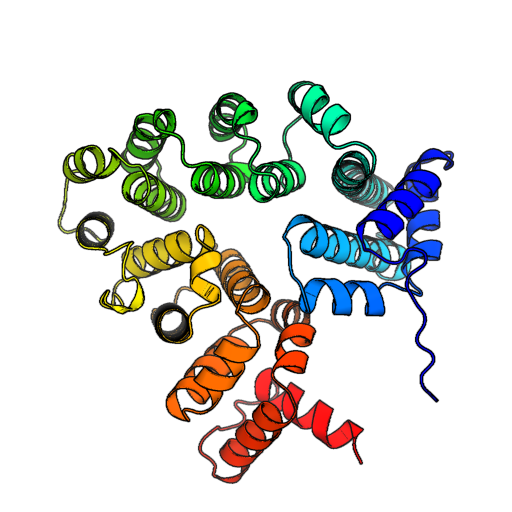23 -18.547 1.00 94.44 292 GLN A CA 1
ATOM 2346 C C . GLN A 1 292 ? -2.592 -4.780 -18.111 1.00 94.44 292 GLN A C 1
ATOM 2348 O O . GLN A 1 292 ? -1.688 -5.172 -18.848 1.00 94.44 292 GLN A O 1
ATOM 2353 N N . MET A 1 293 ? -2.871 -5.379 -16.950 1.00 94.81 293 MET A N 1
ATOM 2354 C CA . MET A 1 293 ? -2.152 -6.562 -16.491 1.00 94.81 293 MET A CA 1
ATOM 2355 C C . MET A 1 293 ? -2.385 -7.742 -17.439 1.00 94.81 293 MET A C 1
ATOM 2357 O O . MET A 1 293 ? -1.428 -8.381 -17.862 1.00 94.81 293 MET A O 1
ATOM 2361 N N . LYS A 1 294 ? -3.627 -8.002 -17.872 1.00 94.75 294 LYS A N 1
ATOM 2362 C CA . LYS A 1 294 ? -3.908 -9.042 -18.881 1.00 94.75 294 LYS A CA 1
ATOM 2363 C C . LYS A 1 294 ? -3.147 -8.815 -20.183 1.00 94.75 294 LYS A C 1
ATOM 2365 O O . LYS A 1 294 ? -2.656 -9.779 -20.767 1.00 94.75 294 LYS A O 1
ATOM 2370 N N . GLU A 1 295 ? -3.067 -7.572 -20.656 1.00 94.38 295 GLU A N 1
ATOM 2371 C CA . GLU A 1 295 ? -2.303 -7.218 -21.852 1.00 94.38 295 GLU A CA 1
ATOM 2372 C C . GLU A 1 295 ? -0.803 -7.462 -21.653 1.00 94.38 295 GLU A C 1
ATOM 2374 O O . GLU A 1 295 ? -0.187 -8.145 -22.471 1.00 94.38 295 GLU A O 1
ATOM 2379 N N . LEU A 1 296 ? -0.237 -6.979 -20.546 1.00 93.94 296 LEU A N 1
ATOM 2380 C CA . LEU A 1 296 ? 1.164 -7.171 -20.174 1.00 93.94 296 LEU A CA 1
ATOM 2381 C C . LEU A 1 296 ? 1.526 -8.653 -20.108 1.00 93.94 296 LEU A C 1
ATOM 2383 O O . LEU A 1 296 ? 2.520 -9.083 -20.697 1.00 93.94 296 LEU A O 1
ATOM 2387 N N . LEU A 1 297 ? 0.669 -9.450 -19.469 1.00 93.56 297 LEU A N 1
ATOM 2388 C CA . LEU A 1 297 ? 0.869 -10.881 -19.313 1.00 93.56 297 LEU A CA 1
ATOM 2389 C C . LEU A 1 297 ? 0.901 -11.610 -20.657 1.00 93.56 297 LEU A C 1
ATOM 2391 O O . LEU A 1 297 ? 1.440 -12.708 -20.682 1.00 93.56 297 LEU A O 1
ATOM 2395 N N . ARG A 1 298 ? 0.408 -11.042 -21.780 1.00 92.19 298 ARG A N 1
ATOM 2396 C CA . ARG A 1 298 ? 0.502 -11.639 -23.138 1.00 92.19 298 ARG A CA 1
ATOM 2397 C C . ARG A 1 298 ? 1.943 -11.873 -23.591 1.00 92.19 298 ARG A C 1
ATOM 2399 O O . ARG A 1 298 ? 2.210 -12.822 -24.328 1.00 92.19 298 ARG A O 1
ATOM 2406 N N . VAL A 1 299 ? 2.884 -11.074 -23.106 1.00 92.69 299 VAL A N 1
ATOM 2407 C CA . VAL A 1 299 ? 4.306 -11.212 -23.426 1.00 92.69 299 VAL A CA 1
ATOM 2408 C C . VAL A 1 299 ? 4.941 -12.250 -22.498 1.00 92.69 299 VAL A C 1
ATOM 2410 O O . VAL A 1 299 ? 4.827 -12.142 -21.285 1.00 92.69 299 VAL A O 1
ATOM 2413 N N . GLU A 1 300 ? 5.596 -13.277 -23.056 1.00 92.31 300 GLU A N 1
ATOM 2414 C CA . GLU A 1 300 ? 6.173 -14.382 -22.262 1.00 92.31 300 GLU A CA 1
ATOM 2415 C C . GLU A 1 300 ? 7.194 -13.894 -21.223 1.00 92.31 300 GLU A C 1
ATOM 2417 O O . GLU A 1 300 ? 7.126 -14.307 -20.072 1.00 92.31 300 GLU A O 1
ATOM 2422 N N . GLU A 1 301 ? 8.085 -12.976 -21.601 1.00 91.75 301 GLU A N 1
ATOM 2423 C CA . GLU A 1 301 ? 9.072 -12.386 -20.686 1.00 91.75 301 GLU A CA 1
ATOM 2424 C C . GLU A 1 301 ? 8.402 -11.686 -19.495 1.00 91.75 301 GLU A C 1
ATOM 2426 O O . GLU A 1 301 ? 8.779 -11.909 -18.349 1.00 91.75 301 GLU A O 1
ATOM 2431 N N . ARG A 1 302 ? 7.334 -10.921 -19.752 1.00 93.00 302 ARG A N 1
ATOM 2432 C CA . ARG A 1 302 ? 6.574 -10.220 -18.710 1.00 93.00 302 ARG A CA 1
ATOM 2433 C C . ARG A 1 302 ? 5.781 -11.164 -17.819 1.00 93.00 302 ARG A C 1
ATOM 2435 O O . ARG A 1 302 ? 5.668 -10.922 -16.625 1.00 93.00 302 ARG A O 1
ATOM 2442 N N . LEU A 1 303 ? 5.261 -12.254 -18.376 1.00 92.88 303 LEU A N 1
ATOM 2443 C CA . LEU A 1 303 ? 4.630 -13.312 -17.590 1.00 92.88 303 LEU A CA 1
ATOM 2444 C C . LEU A 1 303 ? 5.627 -13.954 -16.613 1.00 92.88 303 LEU A C 1
ATOM 2446 O O . LEU A 1 303 ? 5.265 -14.199 -15.468 1.00 92.88 303 LEU A O 1
ATOM 2450 N N . LEU A 1 304 ? 6.870 -14.189 -17.048 1.00 91.31 304 LEU A N 1
ATOM 2451 C CA . LEU A 1 304 ? 7.939 -14.691 -16.180 1.00 91.31 304 LEU A CA 1
ATOM 2452 C C . LEU A 1 304 ? 8.355 -13.652 -15.128 1.00 91.31 304 LEU A C 1
ATOM 2454 O O . LEU A 1 304 ? 8.584 -14.022 -13.985 1.00 91.31 304 LEU A O 1
ATOM 2458 N N . ASP A 1 305 ? 8.422 -12.361 -15.480 1.00 93.00 305 ASP A N 1
ATOM 2459 C CA . ASP A 1 305 ? 8.662 -11.291 -14.498 1.00 93.00 305 ASP A CA 1
ATOM 2460 C C . ASP A 1 305 ? 7.598 -11.305 -13.387 1.00 93.00 305 ASP A C 1
ATOM 2462 O O . ASP A 1 305 ? 7.927 -11.257 -12.205 1.00 93.00 305 ASP A O 1
ATOM 2466 N N . VAL A 1 306 ? 6.316 -11.389 -13.762 1.00 94.31 306 VAL A N 1
ATOM 2467 C CA . VAL A 1 306 ? 5.206 -11.418 -12.798 1.00 94.31 306 VAL A CA 1
ATOM 2468 C C . VAL A 1 306 ? 5.225 -12.698 -11.968 1.00 94.31 306 VAL A C 1
ATOM 2470 O O . VAL A 1 306 ? 4.973 -12.635 -10.770 1.00 94.31 306 VAL A O 1
ATOM 2473 N N . GLN A 1 307 ? 5.546 -13.847 -12.565 1.00 91.81 307 GLN A N 1
ATOM 2474 C CA . GLN A 1 307 ? 5.674 -15.100 -11.823 1.00 91.81 307 GLN A CA 1
ATOM 2475 C C . GLN A 1 307 ? 6.768 -15.018 -10.750 1.00 91.81 307 GLN A C 1
ATOM 2477 O O . GLN A 1 307 ? 6.486 -15.353 -9.603 1.00 91.81 307 GLN A O 1
ATOM 2482 N N . ASP A 1 308 ? 7.953 -14.495 -11.078 1.00 90.56 308 ASP A N 1
ATOM 2483 C CA . ASP A 1 308 ? 9.023 -14.285 -10.092 1.00 90.56 308 ASP A CA 1
ATOM 2484 C C . ASP A 1 308 ? 8.563 -13.379 -8.936 1.00 90.56 308 ASP A C 1
ATOM 2486 O O . ASP A 1 308 ? 8.894 -13.625 -7.778 1.00 90.56 308 ASP A O 1
ATOM 2490 N N . ILE A 1 309 ? 7.776 -12.337 -9.232 1.00 93.81 309 ILE A N 1
ATOM 2491 C CA . ILE A 1 309 ? 7.225 -11.434 -8.210 1.00 93.81 309 ILE A CA 1
ATOM 2492 C C . ILE A 1 309 ? 6.224 -12.162 -7.305 1.00 93.81 309 ILE A C 1
ATOM 2494 O O . ILE A 1 309 ? 6.264 -11.982 -6.090 1.00 93.81 309 ILE A O 1
ATOM 2498 N N . LEU A 1 310 ? 5.327 -12.975 -7.870 1.00 93.69 310 LEU A N 1
ATOM 2499 C CA . LEU A 1 310 ? 4.347 -13.733 -7.087 1.00 93.69 310 LEU A CA 1
ATOM 2500 C C . LEU A 1 310 ? 5.009 -14.790 -6.201 1.00 93.69 310 LEU A C 1
ATOM 2502 O O . LEU A 1 310 ? 4.575 -14.996 -5.068 1.00 93.69 310 LEU A O 1
ATOM 2506 N N . ASP A 1 311 ? 6.048 -15.446 -6.707 1.00 91.19 311 ASP A N 1
ATOM 2507 C CA . ASP A 1 311 ? 6.762 -16.502 -5.987 1.00 91.19 311 ASP A CA 1
ATOM 2508 C C . ASP A 1 311 ? 7.748 -15.938 -4.953 1.00 91.19 311 ASP A C 1
ATOM 2510 O O . ASP A 1 311 ? 8.118 -16.630 -4.011 1.00 91.19 311 ASP A O 1
ATOM 2514 N N . PHE A 1 312 ? 8.116 -14.658 -5.064 1.00 90.44 312 PHE A N 1
ATOM 2515 C CA . PHE A 1 312 ? 8.873 -13.947 -4.033 1.00 90.44 312 PHE A CA 1
ATOM 2516 C C . PHE A 1 312 ? 8.048 -13.626 -2.774 1.00 90.44 312 PHE A C 1
ATOM 2518 O O . PHE A 1 312 ? 8.617 -13.443 -1.695 1.00 90.44 312 PHE A O 1
ATOM 2525 N N . LEU A 1 313 ? 6.721 -13.517 -2.891 1.00 91.81 313 LEU A N 1
ATOM 2526 C CA . LEU A 1 313 ? 5.858 -13.183 -1.759 1.00 91.81 313 LEU A CA 1
ATOM 2527 C C . LEU A 1 313 ? 5.719 -14.375 -0.798 1.00 91.81 313 LEU A C 1
ATOM 2529 O O . LEU A 1 313 ? 5.445 -15.489 -1.246 1.00 91.81 313 LEU A O 1
ATOM 2533 N N . PRO A 1 314 ? 5.792 -14.163 0.527 1.00 91.19 314 PRO A N 1
ATOM 2534 C CA . PRO A 1 314 ? 5.337 -15.160 1.483 1.00 91.19 314 PRO A CA 1
ATOM 2535 C C . PRO A 1 314 ? 3.863 -15.488 1.252 1.00 91.19 314 PRO A C 1
ATOM 2537 O O . PRO A 1 314 ? 3.102 -14.680 0.701 1.00 91.19 314 PRO A O 1
ATOM 2540 N N . ARG A 1 315 ? 3.448 -16.676 1.688 1.00 89.12 315 ARG A N 1
ATOM 2541 C CA . ARG A 1 315 ? 2.119 -17.211 1.390 1.00 89.12 315 ARG A CA 1
ATOM 2542 C C . ARG A 1 315 ? 1.004 -16.277 1.860 1.00 89.12 315 ARG A C 1
ATOM 2544 O O . ARG A 1 315 ? 0.074 -15.999 1.110 1.00 89.12 315 ARG A O 1
ATOM 2551 N N . GLU A 1 316 ? 1.156 -15.735 3.060 1.00 88.69 316 GLU A N 1
ATOM 2552 C CA . GLU A 1 316 ? 0.246 -14.785 3.690 1.00 88.69 316 GLU A CA 1
ATOM 2553 C C . GLU A 1 316 ? 0.072 -13.488 2.882 1.00 88.69 316 GLU A C 1
ATOM 2555 O O . GLU A 1 316 ? -1.020 -12.927 2.837 1.00 88.69 316 GLU A O 1
ATOM 2560 N N . PHE A 1 317 ? 1.114 -13.029 2.183 1.00 91.31 317 PHE A N 1
ATOM 2561 C CA . PHE A 1 317 ? 1.043 -11.862 1.303 1.00 91.31 317 PHE A CA 1
ATOM 2562 C C . PHE A 1 317 ? 0.436 -12.212 -0.054 1.00 91.31 317 PHE A C 1
ATOM 2564 O O . PHE A 1 317 ? -0.376 -11.454 -0.587 1.00 91.31 317 PHE A O 1
ATOM 2571 N N . PHE A 1 318 ? 0.777 -13.378 -0.601 1.00 92.19 318 PHE A N 1
ATOM 2572 C CA . PHE A 1 318 ? 0.180 -13.861 -1.842 1.00 92.19 318 PHE A CA 1
ATOM 2573 C C . PHE A 1 318 ? -1.336 -14.070 -1.713 1.00 92.19 318 PHE A C 1
ATOM 2575 O O . PHE A 1 318 ? -2.097 -13.667 -2.596 1.00 92.19 318 PHE A O 1
ATOM 2582 N N . ASP A 1 319 ? -1.801 -14.635 -0.597 1.00 87.50 319 ASP A N 1
ATOM 2583 C CA . ASP A 1 319 ? -3.226 -14.884 -0.366 1.00 87.50 319 ASP A CA 1
ATOM 2584 C C . ASP A 1 319 ? -4.046 -13.573 -0.346 1.00 87.50 319 ASP A C 1
ATOM 2586 O O . ASP A 1 319 ? -5.193 -13.565 -0.804 1.00 87.50 319 ASP A O 1
ATOM 2590 N N . ARG A 1 320 ? -3.444 -12.437 0.053 1.00 87.06 320 ARG A N 1
ATOM 2591 C CA . ARG A 1 320 ? -4.077 -11.099 -0.008 1.00 87.06 320 ARG A CA 1
ATOM 2592 C C . ARG A 1 320 ? -4.347 -10.626 -1.433 1.00 87.06 320 ARG A C 1
ATOM 2594 O O . ARG A 1 320 ? -5.351 -9.964 -1.685 1.00 87.06 320 ARG A O 1
ATOM 2601 N N . ILE A 1 321 ? -3.479 -10.972 -2.382 1.00 90.56 321 ILE A N 1
ATOM 2602 C CA . ILE A 1 321 ? -3.618 -10.566 -3.790 1.00 90.56 321 ILE A CA 1
ATOM 2603 C C . ILE A 1 321 ? -4.256 -11.641 -4.669 1.00 90.56 321 ILE A C 1
ATOM 2605 O O . ILE A 1 321 ? -4.529 -11.390 -5.842 1.00 90.56 321 ILE A O 1
ATOM 2609 N N . MET A 1 322 ? -4.530 -12.829 -4.129 1.00 88.69 322 MET A N 1
ATOM 2610 C CA . MET A 1 322 ? -5.057 -13.964 -4.890 1.00 88.69 322 MET A CA 1
ATOM 2611 C C . MET A 1 322 ? -6.367 -13.628 -5.614 1.00 88.69 322 MET A C 1
ATOM 2613 O O . MET A 1 322 ? -6.551 -14.018 -6.766 1.00 88.69 322 MET A O 1
ATOM 2617 N N . GLY A 1 323 ? -7.259 -12.848 -4.994 1.00 87.25 323 GLY A N 1
ATOM 2618 C CA . GLY A 1 323 ? -8.476 -12.394 -5.670 1.00 87.25 323 GLY A CA 1
ATOM 2619 C C . GLY A 1 323 ? -8.184 -11.500 -6.882 1.00 87.25 323 GLY A C 1
ATOM 2620 O O . GLY A 1 323 ? -8.927 -11.530 -7.858 1.00 87.25 323 GLY A O 1
ATOM 2621 N N . LYS A 1 324 ? -7.080 -10.742 -6.873 1.00 90.19 324 LYS A N 1
ATOM 2622 C CA . LYS A 1 324 ? -6.646 -9.949 -8.030 1.00 90.19 324 LYS A CA 1
ATOM 2623 C C . LYS A 1 324 ? -6.088 -10.844 -9.136 1.00 90.19 324 LYS A C 1
ATOM 2625 O O . LYS A 1 324 ? -6.395 -10.621 -10.304 1.00 90.19 324 LYS A O 1
ATOM 2630 N N . VAL A 1 325 ? -5.330 -11.880 -8.768 1.00 91.12 325 VAL A N 1
ATOM 2631 C CA . VAL A 1 325 ? -4.829 -12.904 -9.701 1.00 91.12 325 VAL A CA 1
ATOM 2632 C C . VAL A 1 325 ? -5.994 -13.635 -10.383 1.00 91.12 325 VAL A C 1
ATOM 2634 O O . VAL A 1 325 ? -5.960 -13.835 -11.598 1.00 91.12 325 VAL A O 1
ATOM 2637 N N . ASP A 1 326 ? -7.069 -13.943 -9.644 1.00 90.00 326 ASP A N 1
ATOM 2638 C CA . ASP A 1 326 ? -8.310 -14.514 -10.195 1.00 90.00 326 ASP A CA 1
ATOM 2639 C C . ASP A 1 326 ? -8.880 -13.655 -11.343 1.00 90.00 326 ASP A C 1
ATOM 2641 O O . ASP A 1 326 ? -9.343 -14.198 -12.351 1.00 90.00 326 ASP A O 1
ATOM 2645 N N . LEU A 1 327 ? -8.811 -12.321 -11.235 1.00 90.38 327 LEU A N 1
ATOM 2646 C CA . LEU A 1 327 ? -9.330 -11.401 -12.254 1.00 90.38 327 LEU A CA 1
ATOM 2647 C C . LEU A 1 327 ? -8.505 -11.379 -13.548 1.00 90.38 327 LEU A C 1
ATOM 2649 O O . LEU A 1 327 ? -9.031 -10.977 -14.591 1.00 90.38 327 LEU A O 1
ATOM 2653 N N . TRP A 1 328 ? -7.247 -11.829 -13.534 1.00 90.88 328 TRP A N 1
ATOM 2654 C CA . TRP A 1 328 ? -6.443 -11.974 -14.757 1.00 90.88 328 TRP A CA 1
ATOM 2655 C C . TRP A 1 328 ? -6.966 -13.110 -15.650 1.00 90.88 328 TRP A C 1
ATOM 2657 O O . TRP A 1 328 ? -6.780 -13.082 -16.870 1.00 90.88 328 TRP A O 1
ATOM 2667 N N . GLY A 1 329 ? -7.716 -14.046 -15.061 1.00 85.19 329 GLY A N 1
ATOM 2668 C CA . GLY A 1 329 ? -8.525 -15.043 -15.752 1.00 85.19 329 GLY A CA 1
ATOM 2669 C C . GLY A 1 329 ? -7.778 -16.306 -16.185 1.00 85.19 329 GLY A C 1
ATOM 2670 O O . GLY A 1 329 ? -6.570 -16.461 -16.009 1.00 85.19 329 GLY A O 1
ATOM 2671 N N . ASP A 1 330 ? -8.528 -17.221 -16.805 1.00 84.94 330 ASP A N 1
ATOM 2672 C CA . ASP A 1 330 ? -8.063 -18.562 -17.198 1.00 84.94 330 ASP A CA 1
ATOM 2673 C C . ASP A 1 330 ? -6.853 -18.551 -18.145 1.00 84.94 330 ASP A C 1
ATOM 2675 O O . ASP A 1 330 ? -6.093 -19.518 -18.199 1.00 84.94 330 ASP A O 1
ATOM 2679 N N . GLU A 1 331 ? -6.653 -17.459 -18.882 1.00 83.75 331 GLU A N 1
ATOM 2680 C CA . GLU A 1 331 ? -5.524 -17.306 -19.795 1.00 83.75 331 GLU A CA 1
ATOM 2681 C C . GLU A 1 331 ? -4.181 -17.247 -19.056 1.00 83.75 331 GLU A C 1
ATOM 2683 O O . GLU A 1 331 ? -3.208 -17.846 -19.517 1.00 83.75 331 GLU A O 1
ATOM 2688 N N . PHE A 1 332 ? -4.129 -16.592 -17.892 1.00 87.75 332 PHE A N 1
ATOM 2689 C CA . PHE A 1 332 ? -2.940 -16.593 -17.038 1.00 87.75 332 PHE A CA 1
ATOM 2690 C C . PHE A 1 332 ? -2.598 -18.024 -16.603 1.00 87.75 332 PHE A C 1
ATOM 2692 O O . PHE A 1 332 ? -1.490 -18.505 -16.854 1.00 87.75 332 PHE A O 1
ATOM 2699 N N . ILE A 1 333 ? -3.588 -18.743 -16.061 1.00 86.50 333 ILE A N 1
ATOM 2700 C CA . ILE A 1 333 ? -3.448 -20.131 -15.593 1.00 86.50 333 ILE A CA 1
ATOM 2701 C C . ILE A 1 333 ? -2.957 -21.031 -16.730 1.00 86.50 333 ILE A C 1
ATOM 2703 O O . ILE A 1 333 ? -1.950 -21.722 -16.589 1.00 86.50 333 ILE A O 1
ATOM 2707 N N . ARG A 1 334 ? -3.625 -20.980 -17.890 1.00 87.25 334 ARG A N 1
ATOM 2708 C CA . ARG A 1 334 ? -3.290 -21.790 -19.069 1.00 87.25 334 ARG A CA 1
ATOM 2709 C C . ARG A 1 334 ? -1.838 -21.598 -19.496 1.00 87.25 334 ARG A C 1
ATOM 2711 O O . ARG A 1 334 ? -1.183 -22.555 -19.911 1.00 87.25 334 ARG A O 1
ATOM 2718 N N . ARG A 1 335 ? -1.331 -20.369 -19.419 1.00 89.44 335 ARG A N 1
ATOM 2719 C CA . ARG A 1 335 ? 0.029 -20.052 -19.850 1.00 89.44 335 ARG A CA 1
ATOM 2720 C C . ARG A 1 335 ? 1.084 -20.430 -18.830 1.00 89.44 335 ARG A C 1
ATOM 2722 O O . ARG A 1 335 ? 2.094 -20.984 -19.252 1.00 89.44 335 ARG A O 1
ATOM 2729 N N . ILE A 1 336 ? 0.836 -20.235 -17.537 1.00 88.62 336 ILE A N 1
ATOM 2730 C CA . ILE A 1 336 ? 1.707 -20.775 -16.482 1.00 88.62 336 ILE A CA 1
ATOM 2731 C C . ILE A 1 336 ? 1.799 -22.301 -16.608 1.00 88.62 336 ILE A C 1
ATOM 2733 O O . ILE A 1 336 ? 2.900 -22.843 -16.676 1.00 88.62 336 ILE A O 1
ATOM 2737 N N . SER A 1 337 ? 0.669 -23.000 -16.775 1.00 85.62 337 SER A N 1
ATOM 2738 C CA . SER A 1 337 ? 0.665 -24.451 -17.009 1.00 85.62 337 SER A CA 1
ATOM 2739 C C . SER A 1 337 ? 1.414 -24.848 -18.287 1.00 85.62 337 SER A C 1
ATOM 2741 O O . SER A 1 337 ? 2.129 -25.848 -18.298 1.00 85.62 337 SER A O 1
ATOM 2743 N N . GLY A 1 338 ? 1.291 -24.064 -19.362 1.00 86.06 338 GLY A N 1
ATOM 2744 C CA . GLY A 1 338 ? 2.047 -24.277 -20.597 1.00 86.06 338 GLY A CA 1
ATOM 2745 C C . GLY A 1 338 ? 3.559 -24.113 -20.408 1.00 86.06 338 GLY A C 1
ATOM 2746 O O . GLY A 1 338 ? 4.327 -24.948 -20.880 1.00 86.06 338 GLY A O 1
ATOM 2747 N N . LEU A 1 339 ? 3.994 -23.071 -19.693 1.00 86.62 339 LEU A N 1
ATOM 2748 C CA . LEU A 1 339 ? 5.404 -22.831 -19.369 1.00 86.62 339 LEU A CA 1
ATOM 2749 C C . LEU A 1 339 ? 5.987 -23.935 -18.480 1.00 86.62 339 LEU A C 1
ATOM 2751 O O . LEU A 1 339 ? 7.114 -24.375 -18.724 1.00 86.62 339 LEU A O 1
ATOM 2755 N N . LEU A 1 340 ? 5.200 -24.430 -17.522 1.00 85.56 340 LEU A N 1
ATOM 2756 C CA . LEU A 1 340 ? 5.542 -25.584 -16.695 1.00 85.56 340 LEU A CA 1
ATOM 2757 C C . LEU A 1 340 ? 5.706 -26.855 -17.545 1.00 85.56 340 LEU A C 1
ATOM 2759 O O . LEU A 1 340 ? 6.723 -27.537 -17.446 1.00 85.56 340 LEU A O 1
ATOM 2763 N N . ALA A 1 341 ? 4.754 -27.148 -18.438 1.00 84.94 341 ALA A N 1
ATOM 2764 C CA . ALA A 1 341 ? 4.812 -28.317 -19.322 1.00 84.94 341 ALA A CA 1
ATOM 2765 C C . ALA A 1 341 ? 5.994 -28.271 -20.310 1.00 84.94 341 ALA A C 1
ATOM 2767 O O . ALA A 1 341 ? 6.537 -29.310 -20.678 1.00 84.94 341 ALA A O 1
ATOM 2768 N N . MET A 1 342 ? 6.412 -27.070 -20.722 1.00 85.50 342 MET A N 1
ATOM 2769 C CA . MET A 1 342 ? 7.598 -26.851 -21.559 1.00 85.50 342 MET A CA 1
ATOM 2770 C C . MET A 1 342 ? 8.920 -26.871 -20.770 1.00 85.50 342 MET A C 1
ATOM 2772 O O . MET A 1 342 ? 9.983 -26.748 -21.378 1.00 85.50 342 MET A O 1
ATOM 2776 N N . GLY A 1 343 ? 8.881 -26.988 -19.438 1.00 81.06 343 GLY A N 1
ATOM 2777 C CA . GLY A 1 343 ? 10.066 -26.955 -18.575 1.00 81.06 343 GLY A CA 1
ATOM 2778 C C . GLY A 1 343 ? 10.767 -25.593 -18.514 1.00 81.06 343 GLY A C 1
ATOM 2779 O O . GLY A 1 343 ? 11.933 -25.528 -18.121 1.00 81.06 343 GLY A O 1
ATOM 2780 N N . LYS A 1 344 ? 10.081 -24.515 -18.923 1.00 80.31 344 LYS A N 1
ATOM 2781 C CA . LYS A 1 344 ? 10.590 -23.134 -18.861 1.00 80.31 344 LYS A CA 1
ATOM 2782 C C . LYS A 1 344 ? 10.490 -22.544 -17.457 1.00 80.31 344 LYS A C 1
ATOM 2784 O O . LYS A 1 344 ? 11.309 -21.708 -17.099 1.00 80.31 344 LYS A O 1
ATOM 2789 N N . ILE A 1 345 ? 9.516 -23.010 -16.680 1.00 77.88 345 ILE A N 1
ATOM 2790 C CA . ILE A 1 345 ? 9.420 -22.776 -15.241 1.00 77.88 345 ILE A CA 1
ATOM 2791 C C . ILE A 1 345 ? 9.677 -24.121 -14.571 1.00 77.88 345 ILE A C 1
ATOM 2793 O O . ILE A 1 345 ? 9.149 -25.150 -15.005 1.00 77.88 345 ILE A O 1
ATOM 2797 N N . ARG A 1 346 ? 10.521 -24.127 -13.543 1.00 68.81 346 ARG A N 1
ATOM 2798 C CA . ARG A 1 346 ? 10.737 -25.311 -12.715 1.00 68.81 346 ARG A CA 1
ATOM 2799 C C . ARG A 1 346 ? 9.927 -25.135 -11.439 1.00 68.81 346 ARG A C 1
ATOM 2801 O O . ARG A 1 346 ? 9.992 -24.048 -10.887 1.00 68.81 346 ARG A O 1
ATOM 2808 N N . PRO A 1 347 ? 9.217 -26.169 -10.965 1.00 63.06 347 PRO A N 1
ATOM 2809 C CA . PRO A 1 347 ? 8.733 -26.170 -9.600 1.00 63.06 347 PRO A CA 1
ATOM 2810 C C . PRO A 1 347 ? 9.962 -26.250 -8.696 1.00 63.06 347 PRO A C 1
ATOM 2812 O O . PRO A 1 347 ? 10.577 -27.303 -8.515 1.00 63.06 347 PRO A O 1
ATOM 2815 N N . ASP A 1 348 ? 10.385 -25.104 -8.204 1.00 55.12 348 ASP A N 1
ATOM 2816 C CA . ASP A 1 348 ? 11.293 -24.940 -7.089 1.00 55.12 348 ASP A CA 1
ATOM 2817 C C . ASP A 1 348 ? 10.585 -25.400 -5.809 1.00 55.12 348 ASP A C 1
ATOM 2819 O O . ASP A 1 348 ? 10.106 -24.627 -4.993 1.00 55.12 348 ASP A O 1
ATOM 2823 N N . GLY A 1 349 ? 10.477 -26.723 -5.657 1.00 52.38 349 GLY A N 1
ATOM 2824 C CA . GLY A 1 349 ? 9.870 -27.335 -4.479 1.00 52.38 349 GLY A CA 1
ATOM 2825 C C . GLY A 1 349 ? 8.391 -26.983 -4.288 1.00 52.38 349 GLY A C 1
ATOM 2826 O O . GLY A 1 349 ? 7.699 -26.557 -5.208 1.00 52.38 349 GLY A O 1
ATOM 2827 N N . HIS A 1 350 ? 7.889 -27.228 -3.080 1.00 50.91 350 HIS A N 1
ATOM 2828 C CA . HIS A 1 350 ? 6.491 -27.018 -2.692 1.00 50.91 350 HIS A CA 1
ATOM 2829 C C . HIS A 1 350 ? 6.102 -25.530 -2.529 1.00 50.91 350 HIS A C 1
ATOM 2831 O O . HIS A 1 350 ? 4.980 -25.254 -2.109 1.00 50.91 350 HIS A O 1
ATOM 2837 N N . ASP A 1 351 ? 6.979 -24.589 -2.903 1.00 70.19 351 ASP A N 1
ATOM 2838 C CA . ASP A 1 351 ? 6.928 -23.201 -2.426 1.00 70.19 351 ASP A CA 1
ATOM 2839 C C . ASP A 1 351 ? 6.546 -22.164 -3.505 1.00 70.19 351 ASP A C 1
ATOM 2841 O O . ASP A 1 351 ? 6.347 -20.997 -3.183 1.00 70.19 351 ASP A O 1
ATOM 2845 N N . SER A 1 352 ? 6.367 -22.556 -4.777 1.00 83.94 352 SER A N 1
ATOM 2846 C CA . SER A 1 352 ? 5.912 -21.618 -5.823 1.00 83.94 352 SER A CA 1
ATOM 2847 C C . SER A 1 352 ? 4.418 -21.296 -5.682 1.00 83.94 352 SER A C 1
ATOM 2849 O O . SER A 1 352 ? 3.545 -22.136 -5.941 1.00 83.94 352 SER A O 1
ATOM 2851 N N . ASN A 1 353 ? 4.107 -20.052 -5.312 1.00 87.19 353 ASN A N 1
ATOM 2852 C CA . ASN A 1 353 ? 2.739 -19.549 -5.188 1.00 87.19 353 ASN A CA 1
ATOM 2853 C C . ASN A 1 353 ? 1.962 -19.644 -6.503 1.00 87.19 353 ASN A C 1
ATOM 2855 O O . ASN A 1 353 ? 0.824 -20.122 -6.525 1.00 87.19 353 ASN A O 1
ATOM 2859 N N . SER A 1 354 ? 2.576 -19.211 -7.601 1.00 85.31 354 SER A N 1
ATOM 2860 C CA . SER A 1 354 ? 1.967 -19.139 -8.926 1.00 85.31 354 SER A CA 1
ATOM 2861 C C . SER A 1 354 ? 1.639 -20.525 -9.491 1.00 85.31 354 SER A C 1
ATOM 2863 O O . SER A 1 354 ? 0.542 -20.733 -10.023 1.00 85.31 354 SER A O 1
ATOM 2865 N N . ILE A 1 355 ? 2.537 -21.502 -9.317 1.00 85.00 355 ILE A N 1
ATOM 2866 C CA . ILE A 1 355 ? 2.317 -22.891 -9.733 1.00 85.00 355 ILE A CA 1
ATOM 2867 C C . ILE A 1 355 ? 1.248 -23.542 -8.856 1.00 85.00 355 ILE A C 1
ATOM 2869 O O . ILE A 1 355 ? 0.300 -24.123 -9.390 1.00 85.00 355 ILE A O 1
ATOM 2873 N N . CYS A 1 356 ? 1.356 -23.422 -7.528 1.00 85.56 356 CYS A N 1
ATOM 2874 C CA . CYS A 1 356 ? 0.370 -23.971 -6.593 1.00 85.56 356 CYS A CA 1
ATOM 2875 C C . CYS A 1 356 ? -1.037 -23.434 -6.884 1.00 85.56 356 CYS A C 1
ATOM 2877 O O . CYS A 1 356 ? -2.003 -24.197 -6.931 1.00 85.56 356 CYS A O 1
ATOM 2879 N N . TYR A 1 357 ? -1.148 -22.135 -7.159 1.00 86.75 357 TYR A N 1
ATOM 2880 C CA . TYR A 1 357 ? -2.398 -21.500 -7.551 1.00 86.75 357 TYR A CA 1
ATOM 2881 C C . TYR A 1 357 ? -2.946 -22.046 -8.884 1.00 86.75 357 TYR A C 1
ATOM 2883 O O . TYR A 1 357 ? -4.119 -22.426 -8.964 1.00 86.75 357 TYR A O 1
ATOM 2891 N N . ALA A 1 358 ? -2.108 -22.152 -9.923 1.00 84.94 358 ALA A N 1
ATOM 2892 C CA . ALA A 1 358 ? -2.522 -22.688 -11.222 1.00 84.94 358 ALA A CA 1
ATOM 2893 C C . ALA A 1 358 ? -2.992 -24.155 -11.126 1.00 84.94 358 ALA A C 1
ATOM 2895 O O . ALA A 1 358 ? -3.993 -24.540 -11.742 1.00 84.94 358 ALA A O 1
ATOM 2896 N N . LEU A 1 359 ? -2.309 -24.973 -10.318 1.00 83.19 359 LEU A N 1
ATOM 2897 C CA . LEU A 1 359 ? -2.693 -26.359 -10.042 1.00 83.19 359 LEU A CA 1
ATOM 2898 C C . LEU A 1 359 ? -4.016 -26.442 -9.268 1.00 83.19 359 LEU A C 1
ATOM 2900 O O . LEU A 1 359 ? -4.895 -27.217 -9.640 1.00 83.19 359 LEU A O 1
ATOM 2904 N N . TRP A 1 360 ? -4.212 -25.607 -8.245 1.00 83.69 360 TRP A N 1
ATOM 2905 C CA . TRP A 1 360 ? -5.462 -25.561 -7.482 1.00 83.69 360 TRP A CA 1
ATOM 2906 C C . TRP A 1 360 ? -6.675 -25.205 -8.359 1.00 83.69 360 TRP A C 1
ATOM 2908 O O . TRP A 1 360 ? -7.717 -25.865 -8.286 1.00 83.69 360 TRP A O 1
ATOM 2918 N N . LYS A 1 361 ? -6.546 -24.214 -9.251 1.00 83.06 361 LYS A N 1
ATOM 2919 C CA . LYS A 1 361 ? -7.628 -23.810 -10.170 1.00 83.06 361 LYS A CA 1
ATOM 2920 C C . LYS A 1 361 ? -7.931 -24.834 -11.266 1.00 83.06 361 LYS A C 1
ATOM 2922 O O . LYS A 1 361 ? -9.057 -24.885 -11.755 1.00 83.06 361 LYS A O 1
ATOM 2927 N N . THR A 1 362 ? -6.946 -25.627 -11.682 1.00 76.88 362 THR A N 1
ATOM 2928 C CA . THR A 1 362 ? -7.152 -26.686 -12.684 1.00 76.88 362 THR A CA 1
ATOM 2929 C C . THR A 1 362 ? -7.720 -27.957 -12.057 1.00 76.88 362 THR A C 1
ATOM 2931 O O . THR A 1 362 ? -8.619 -28.559 -12.639 1.00 76.88 362 THR A O 1
ATOM 2934 N N . ALA A 1 363 ? -7.287 -28.316 -10.844 1.00 67.12 363 ALA A N 1
ATOM 2935 C CA . ALA A 1 363 ? -7.820 -29.453 -10.095 1.00 67.12 363 ALA A CA 1
ATOM 2936 C C . ALA A 1 363 ? -9.277 -29.250 -9.643 1.00 67.12 363 ALA A C 1
ATOM 2938 O O . ALA A 1 363 ? -10.037 -30.206 -9.603 1.00 67.12 363 ALA A O 1
ATOM 2939 N N . SER A 1 364 ? -9.690 -28.012 -9.352 1.00 56.12 364 SER A N 1
ATOM 2940 C CA . SER A 1 364 ? -11.072 -27.677 -8.962 1.00 56.12 364 SER A CA 1
ATOM 2941 C C . SER A 1 364 ? -12.077 -27.630 -10.128 1.00 56.12 364 SER A C 1
ATOM 2943 O O . SER A 1 364 ? -13.267 -27.415 -9.897 1.00 56.12 364 SER A O 1
ATOM 2945 N N . LYS A 1 365 ? -11.619 -27.820 -11.377 1.00 48.53 365 LYS A N 1
ATOM 2946 C CA . LYS A 1 365 ? -12.461 -27.907 -12.589 1.00 48.53 365 LYS A CA 1
ATOM 2947 C C . LYS A 1 365 ? -12.615 -29.340 -13.135 1.00 48.53 365 LYS A C 1
ATOM 2949 O O . LYS A 1 365 ? -13.325 -29.513 -14.127 1.00 48.53 365 LYS A O 1
ATOM 2954 N N . LEU A 1 366 ? -11.954 -30.327 -12.523 1.00 37.47 366 LEU A N 1
ATOM 2955 C CA . LEU A 1 366 ? -12.129 -31.770 -12.762 1.00 37.47 366 LEU A CA 1
ATOM 2956 C C . LEU A 1 366 ? -13.120 -32.339 -11.745 1.00 37.47 366 LEU A C 1
ATOM 2958 O O . LEU A 1 366 ? -13.877 -33.254 -12.141 1.00 37.47 366 LEU A O 1
#

Sequence (366 aa):
MKSSLHLPGKTIEEFARSCHGKMATASSKLGALEAIVEFTSPFLGDCRRHVIEDPDEISVSFVELLDQVVFELSENMPDNETVRGYVIDDLYNRLAIYLDCYHDHESYASNLHKRILTHEDTVIIRQCRMKEHTPLLMSEFHEQPALQRSILLTLLSLDEGELRNFYYTIAKESSSIEIKAMALAGLKKSRDGYRALHMLETGDDEYGVMIIYAKSFDCSAVERNEIPEDLFSLIFALRYVESNRDLLVDTRTLAWVVALLRSLIRAGYFNSFLDDLYRSICWILVFAGVEQMKELLRVEERLLDVQDILDFLPREFFDRIMGKVDLWGDEFIRRISGLLAMGKIRPDGHDSNSICYALWKTASKL

Secondary structure (DSSP, 8-state):
-------SSSSHHHHHHHHHHHHHH-SSHHHHHHHHHHHHTTTHHHHHHHHHHS--HHHHHHHHHHHHHHHHHHH---SSHHHHHHHHHHHHHHHHHHHHHHH-HHHHHHHGGGS---HHHHHHHHHHT-GGGHHHHHHHHHH-GGGHHHHHHHHTTS--TTHHHHHHHHHHH-S-HHHHHHHHHHHHHSTTHHHHHHHS---SSHHHHHHHHHHH--SS-GGGS---SSHHHHHHHHHHHHT-GGGGGSHHHHHHHHHHHHHHHHTT--STTHHHHHHHHHHHHHHS-HHHHHHHHTSHHHHHHHHHHHHHS-HHHHHHHHHHHHHH-HHHHHHHHHHHHTTSS---GGG-HHHHHHHHHHHTT-

Radius of gyration: 21.84 Å; chains: 1; bounding box: 57×56×53 Å